Protein AF-A0A7C7GP01-F1 (afdb_monomer)

Sequence (188 aa):
MANTIKLKQSSVSSKVPIAGDLVQGELAINTADEKLYTKNSSGVVVEVGGGGAGFTSSTTAPTLPTPSDGDHWFDPDSAILYMRVASTWLDIATAGGAPTNVFSNSSTEPTSPTIGDTWYDPDTFGFSTRVNDSSGTPFWYGHTDQAVSSVGSQLNSNGSESYSYDASEIFDSGDAASTPTSSINGGT

Radius of gyration: 31.87 Å; Cα contacts (8 Å, |Δi|>4): 267; chains: 1; bounding box: 51×49×105 Å

pLDDT: mean 76.01, std 20.89, range [32.12, 97.19]

Mean predicted aligned error: 18.6 Å

Solvent-accessible surface area (backbone atoms only — not comparable to full-atom values): 12044 Å² total; per-residue (Å²): 137,87,83,88,85,88,65,51,72,40,75,51,68,90,57,74,76,54,52,90,78,47,54,70,81,40,57,34,35,21,70,58,68,75,41,37,32,32,24,44,97,86,58,46,62,42,68,58,85,72,86,62,65,50,78,48,79,41,85,58,85,80,70,71,74,74,69,50,67,59,18,36,40,33,26,75,85,79,70,40,37,25,32,30,50,83,93,44,77,42,60,61,70,51,70,53,84,66,91,33,50,52,77,43,81,40,80,60,84,75,93,80,76,52,74,51,19,32,39,34,24,77,83,75,72,38,43,28,33,28,38,61,51,100,84,66,52,76,46,76,47,68,54,66,82,55,74,56,50,63,51,47,55,65,56,47,77,70,81,59,85,87,84,82,79,62,80,84,68,79,79,62,96,79,76,82,86,80,81,87,81,88,81,83,88,80,84,130

Secondary structure (DSSP, 8-state):
-PPPP--EEE-STT-PPPGGG--BT-EEEETTTTEEEEE-TTS-EEEES--S--EEE-SS---SS-PPTT-EEEETTTTEEEEEETTEEEESTTTTSSS---EEE-SS--SSPPTT-EEEETTTTEEEEEEE-TTS-EEEEEE-S-HHHHHHHHHGGG-----PPPGGGTT--S---PPPPP------

Foldseek 3Di:
DDDDDDAAEDQDPPDDDDLVRADAPGWYAYPNPRWIWGQHPVSDIDTDPPPAAAEEEDLDDDPPPNHDFQHWYARPVVRWIFTDDDRDTHTPSPPVPPPDAAEEEELDDDPDDDQQHWYAHPVVRWIWGWHADPVRHTDTHIDDVCVCVVVVVVVPVPPDDDDDDDPVPPPDPDDDDDDDDDDDPDDD

Structure (mmCIF, N/CA/C/O backbone):
data_AF-A0A7C7GP01-F1
#
_entry.id   AF-A0A7C7GP01-F1
#
loop_
_atom_site.group_PDB
_atom_site.id
_atom_site.type_symbol
_atom_site.label_atom_id
_atom_site.label_alt_id
_atom_site.label_comp_id
_atom_site.label_asym_id
_atom_site.label_entity_id
_atom_site.label_seq_id
_atom_site.pdbx_PDB_ins_code
_atom_site.Cartn_x
_atom_site.Cartn_y
_atom_site.Cartn_z
_atom_site.occupancy
_atom_site.B_iso_or_equiv
_atom_site.auth_seq_id
_atom_site.auth_comp_id
_atom_site.auth_asym_id
_atom_site.auth_atom_id
_atom_site.pdbx_PDB_model_num
ATOM 1 N N . MET A 1 1 ? -14.687 26.159 32.803 1.00 78.81 1 MET A N 1
ATOM 2 C CA . MET A 1 1 ? -14.896 24.838 33.437 1.00 78.81 1 MET A CA 1
ATOM 3 C C . MET A 1 1 ? -14.453 23.778 32.449 1.00 78.81 1 MET A C 1
ATOM 5 O O . MET A 1 1 ? -14.830 23.888 31.291 1.00 78.81 1 MET A O 1
ATOM 9 N N . ALA A 1 2 ? -13.628 22.823 32.875 1.00 85.56 2 ALA A N 1
ATOM 10 C CA . ALA A 1 2 ? -13.241 21.685 32.046 1.00 85.56 2 ALA A CA 1
ATOM 11 C C . ALA A 1 2 ? -14.154 20.502 32.376 1.00 85.56 2 ALA A C 1
ATOM 13 O O . ALA A 1 2 ? -14.346 20.187 33.549 1.00 85.56 2 ALA A O 1
ATOM 14 N N . ASN A 1 3 ? -14.709 19.868 31.348 1.00 93.06 3 ASN A N 1
ATOM 15 C CA . ASN A 1 3 ? -15.490 18.649 31.504 1.00 93.06 3 ASN A CA 1
ATOM 16 C C . ASN A 1 3 ? -14.589 17.450 31.212 1.00 93.06 3 ASN A C 1
ATOM 18 O O . ASN A 1 3 ? -13.900 17.424 30.194 1.00 93.06 3 ASN A O 1
ATOM 22 N N . THR A 1 4 ? -14.616 16.451 32.090 1.00 93.88 4 THR A N 1
ATOM 23 C CA . THR A 1 4 ? -13.876 15.201 31.899 1.00 93.88 4 THR A CA 1
ATOM 24 C C . THR A 1 4 ? -14.782 14.168 31.240 1.00 93.88 4 THR A C 1
ATOM 26 O O . THR A 1 4 ? -15.791 13.776 31.825 1.00 93.88 4 THR A O 1
ATOM 29 N N . ILE A 1 5 ? -14.406 13.692 30.052 1.00 91.62 5 ILE A N 1
ATOM 30 C CA . ILE A 1 5 ? -15.068 12.571 29.368 1.00 91.62 5 ILE A CA 1
ATOM 31 C C . ILE A 1 5 ? -14.238 11.307 29.611 1.00 91.62 5 ILE A C 1
ATOM 33 O O . ILE A 1 5 ? -13.035 11.298 29.362 1.00 91.62 5 ILE A O 1
ATOM 37 N N . LYS A 1 6 ? -14.871 10.238 30.107 1.00 92.12 6 LYS A N 1
ATOM 38 C CA . LYS A 1 6 ? -14.235 8.923 30.286 1.00 92.12 6 LYS A CA 1
ATOM 39 C C . LYS A 1 6 ? -14.738 7.964 29.214 1.00 92.12 6 LYS A C 1
ATOM 41 O O . LYS A 1 6 ? -15.941 7.746 29.112 1.00 92.12 6 LYS A O 1
ATOM 46 N N . LEU A 1 7 ? -13.815 7.390 28.448 1.00 94.69 7 LEU A N 1
ATOM 47 C CA . LEU A 1 7 ? -14.110 6.389 27.425 1.00 94.69 7 LEU A CA 1
ATOM 48 C C . LEU A 1 7 ? -13.846 4.981 27.957 1.00 94.69 7 LEU A C 1
ATOM 50 O O . LEU A 1 7 ? -13.036 4.789 28.870 1.00 94.69 7 LEU A O 1
ATOM 54 N N . LYS A 1 8 ? -14.497 3.985 27.351 1.00 96.00 8 LYS A N 1
ATOM 55 C CA . LYS A 1 8 ? -14.059 2.591 27.487 1.00 96.00 8 LYS A CA 1
ATOM 56 C C . LYS A 1 8 ? -12.651 2.495 26.904 1.00 96.00 8 LYS A C 1
ATOM 58 O O . LYS A 1 8 ? -12.403 3.051 25.838 1.00 96.00 8 LYS A O 1
ATOM 63 N N . GLN A 1 9 ? -11.727 1.844 27.602 1.00 96.75 9 GLN A N 1
ATOM 64 C CA . GLN A 1 9 ? -10.344 1.766 27.143 1.00 96.75 9 GLN A CA 1
ATOM 65 C C . GLN A 1 9 ? -9.738 0.378 27.303 1.00 96.75 9 GLN A C 1
ATOM 67 O O . GLN A 1 9 ? -10.112 -0.373 28.205 1.00 96.75 9 GLN A O 1
ATOM 72 N N . SER A 1 10 ? -8.769 0.073 26.448 1.00 96.69 10 SER A N 1
ATOM 73 C CA . SER A 1 10 ? -7.885 -1.079 26.581 1.00 96.69 10 SER A CA 1
ATOM 74 C C . SER A 1 10 ? -6.442 -0.653 26.349 1.00 96.69 10 SER A C 1
ATOM 76 O O . SER A 1 10 ? -6.178 0.148 25.461 1.00 96.69 10 SER A O 1
ATOM 78 N N . SER A 1 11 ? -5.521 -1.217 27.127 1.00 96.62 11 SER A N 1
ATOM 79 C CA . SER A 1 11 ? -4.072 -1.089 26.933 1.00 96.62 11 SER A CA 1
ATOM 80 C C . SER A 1 11 ? -3.452 -2.366 26.350 1.00 96.62 11 SER A C 1
ATOM 82 O O . SER A 1 11 ? -2.245 -2.573 26.447 1.00 96.62 11 SER A O 1
ATOM 84 N N . VAL A 1 12 ? -4.278 -3.279 25.829 1.00 95.75 12 VAL A N 1
ATOM 85 C CA . VAL A 1 12 ? -3.828 -4.527 25.202 1.00 95.75 12 VAL A CA 1
ATOM 86 C C . VAL A 1 12 ? -3.664 -4.269 23.709 1.00 95.75 12 VAL A C 1
ATOM 88 O O . VAL A 1 12 ? -4.637 -3.908 23.050 1.00 95.75 12 VAL A O 1
ATOM 91 N N . SER A 1 13 ? -2.460 -4.463 23.169 1.00 89.75 13 SER A N 1
ATOM 92 C CA . SER A 1 13 ? -2.223 -4.262 21.734 1.00 89.75 13 SER A CA 1
ATOM 93 C C . SER A 1 13 ? -3.087 -5.193 20.882 1.00 89.75 13 SER A C 1
ATOM 95 O O . SER A 1 13 ? -3.384 -6.328 21.269 1.00 89.75 13 SER A O 1
ATOM 97 N N . SER A 1 14 ? -3.509 -4.691 19.726 1.00 86.19 14 SER A N 1
ATOM 98 C CA . SER A 1 14 ? -4.392 -5.345 18.757 1.00 86.19 14 SER A CA 1
ATOM 99 C C . SER A 1 14 ? -5.781 -5.710 19.300 1.00 86.19 14 SER A C 1
ATOM 101 O O . SER A 1 14 ? -6.517 -6.487 18.686 1.00 86.19 14 SER A O 1
ATOM 103 N N . LYS A 1 15 ? -6.182 -5.167 20.458 1.00 92.56 15 LYS A N 1
ATOM 104 C CA . LYS A 1 15 ? -7.509 -5.411 21.031 1.00 92.56 15 LYS A CA 1
ATOM 105 C C . LYS A 1 15 ? -8.545 -4.497 20.385 1.00 92.56 15 LYS A C 1
ATOM 107 O O . LYS A 1 15 ? -8.598 -3.301 20.668 1.00 92.56 15 LYS A O 1
ATOM 112 N N . VAL A 1 16 ? -9.428 -5.099 19.598 1.00 92.88 16 VAL A N 1
ATOM 113 C CA . VAL A 1 16 ? -10.648 -4.457 19.094 1.00 92.88 16 VAL A CA 1
ATOM 114 C C . VAL A 1 16 ? -11.822 -4.790 20.034 1.00 92.88 16 VAL A C 1
ATOM 116 O O . VAL A 1 16 ? -11.957 -5.955 20.432 1.00 92.88 16 VAL A O 1
ATOM 119 N N . PRO A 1 17 ? -12.663 -3.812 20.430 1.00 96.25 17 PRO A N 1
ATOM 120 C CA . PRO A 1 17 ? -13.890 -4.076 21.182 1.00 96.25 17 PRO A CA 1
ATOM 121 C C . PRO A 1 17 ? -14.829 -5.007 20.412 1.00 96.25 17 PRO A C 1
ATOM 123 O O . PRO A 1 17 ? -14.997 -4.868 19.200 1.00 96.25 17 PRO A O 1
ATOM 126 N N . ILE A 1 18 ? -15.489 -5.930 21.107 1.00 94.94 18 ILE A N 1
ATOM 127 C CA . ILE A 1 18 ? -16.550 -6.732 20.491 1.00 94.94 18 ILE A CA 1
ATOM 128 C C . ILE A 1 18 ? -17.868 -5.957 20.488 1.00 94.94 18 ILE A C 1
ATOM 130 O O . ILE A 1 18 ? -18.060 -5.012 21.250 1.00 94.94 18 ILE A O 1
ATOM 134 N N . ALA A 1 19 ? -18.834 -6.389 19.672 1.00 94.31 19 ALA A N 1
ATOM 135 C CA . ALA A 1 19 ? -20.148 -5.749 19.639 1.00 94.31 19 ALA A CA 1
ATOM 136 C C . ALA A 1 19 ? -20.805 -5.698 21.034 1.00 94.31 19 ALA A C 1
ATOM 138 O O . ALA A 1 19 ? -21.450 -4.711 21.355 1.00 94.31 19 ALA A O 1
ATOM 139 N N . GLY A 1 20 ? -20.624 -6.699 21.898 1.00 95.25 20 GLY A N 1
ATOM 140 C CA . GLY A 1 20 ? -21.153 -6.660 23.269 1.00 95.25 20 GLY A CA 1
ATOM 141 C C . GLY A 1 20 ? -20.569 -5.542 24.144 1.00 95.25 20 GLY A C 1
ATOM 142 O O . GLY A 1 20 ? -21.232 -5.095 25.076 1.00 95.25 20 GLY A O 1
ATOM 143 N N . ASP A 1 21 ? -19.371 -5.051 23.818 1.00 95.94 21 ASP A N 1
ATOM 144 C CA . ASP A 1 21 ? -18.659 -4.054 24.620 1.00 95.94 21 ASP A CA 1
ATOM 145 C C . ASP A 1 21 ? -19.202 -2.638 24.419 1.00 95.94 21 ASP A C 1
ATOM 147 O O . ASP A 1 21 ? -18.919 -1.773 25.246 1.00 95.94 21 ASP A O 1
ATOM 151 N N . LEU A 1 22 ? -19.955 -2.372 23.345 1.00 97.19 22 LEU A N 1
ATOM 152 C CA . LEU A 1 22 ? -20.389 -1.027 22.952 1.00 97.19 22 LEU A CA 1
ATOM 153 C C . LEU A 1 22 ? -21.887 -0.953 22.655 1.00 97.19 22 LEU A C 1
ATOM 155 O O . LEU A 1 22 ? -22.446 -1.801 21.961 1.00 97.19 22 LEU A O 1
ATOM 159 N N . VAL A 1 23 ? -22.537 0.115 23.102 1.00 96.31 23 VAL A N 1
ATOM 160 C CA . VAL A 1 23 ? -23.838 0.559 22.577 1.00 96.31 23 VAL A CA 1
ATOM 161 C C . VAL A 1 23 ? -23.596 1.480 21.375 1.00 96.31 23 VAL A C 1
ATOM 163 O O . VAL A 1 23 ? -22.529 2.079 21.242 1.00 96.31 23 VAL A O 1
ATOM 166 N N . GLN A 1 24 ? -24.558 1.567 20.452 1.00 95.69 24 GLN A N 1
ATOM 167 C CA . GLN A 1 24 ? -24.460 2.487 19.316 1.00 95.69 24 GLN A CA 1
ATOM 168 C C . GLN A 1 24 ? -24.216 3.923 19.807 1.00 95.69 24 GLN A C 1
ATOM 170 O O . GLN A 1 24 ? -24.913 4.400 20.701 1.00 95.69 24 GLN A O 1
ATOM 175 N N . GLY A 1 25 ? -23.234 4.604 19.209 1.00 90.06 25 GLY A N 1
ATOM 176 C CA . GLY A 1 25 ? -22.841 5.965 19.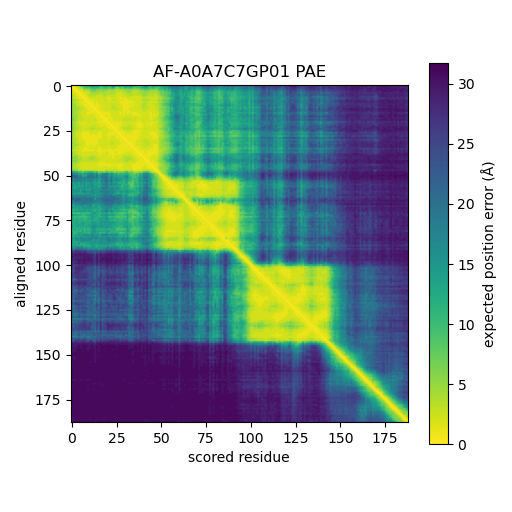590 1.00 90.06 25 GLY A CA 1
ATOM 177 C C . GLY A 1 25 ? -21.870 6.053 20.773 1.00 90.06 25 GLY A C 1
ATOM 178 O O . GLY A 1 25 ? -21.385 7.143 21.069 1.00 90.06 25 GLY A O 1
ATOM 179 N N . GLU A 1 26 ? -21.533 4.938 21.428 1.00 96.19 26 GLU A N 1
ATOM 180 C CA . GLU A 1 26 ? -20.425 4.914 22.385 1.00 96.19 26 GLU A CA 1
ATOM 181 C C . GLU A 1 26 ? -19.068 4.909 21.671 1.00 96.19 26 GLU A C 1
ATOM 183 O O . GLU A 1 26 ? -18.933 4.449 20.532 1.00 96.19 26 GLU A O 1
ATOM 188 N N . LEU A 1 27 ? -18.053 5.400 22.384 1.00 95.94 27 LEU A N 1
ATOM 189 C CA . LEU A 1 27 ? -16.664 5.411 21.947 1.00 95.94 27 LEU A CA 1
ATOM 190 C C . LEU A 1 27 ? -15.793 4.562 22.880 1.00 95.94 27 LEU A C 1
ATOM 192 O O . LEU A 1 27 ? -15.926 4.626 24.108 1.00 95.94 27 LEU A O 1
ATOM 196 N N . ALA A 1 28 ? -14.869 3.808 22.287 1.00 97.00 28 ALA A N 1
ATOM 197 C CA . ALA A 1 28 ? -13.795 3.113 22.991 1.00 97.00 28 ALA A CA 1
ATOM 198 C C . ALA A 1 28 ? -12.434 3.430 22.379 1.00 97.00 28 ALA A C 1
ATOM 200 O O . ALA A 1 28 ? -12.328 3.568 21.168 1.00 97.00 28 ALA A O 1
ATOM 201 N N . ILE A 1 29 ? -11.393 3.494 23.205 1.00 95.81 29 ILE A N 1
ATOM 202 C CA . ILE A 1 29 ? -10.014 3.726 22.771 1.00 95.81 29 ILE A CA 1
ATOM 203 C C . ILE A 1 29 ? -9.130 2.515 23.081 1.00 95.81 29 ILE A C 1
ATOM 205 O O . ILE A 1 29 ? -9.170 1.965 24.182 1.00 95.81 29 ILE A O 1
ATOM 209 N N . ASN A 1 30 ? -8.309 2.100 22.124 1.00 95.56 30 ASN A N 1
ATOM 210 C CA . ASN A 1 30 ? -7.151 1.268 22.406 1.00 95.56 30 ASN A CA 1
ATOM 211 C C . ASN A 1 30 ? -5.939 2.189 22.552 1.00 95.56 30 ASN A C 1
ATOM 213 O O . ASN A 1 30 ? -5.527 2.815 21.582 1.00 95.56 30 ASN A O 1
ATOM 217 N N . THR A 1 31 ? -5.398 2.302 23.763 1.00 95.12 31 THR A N 1
ATOM 218 C CA . THR A 1 31 ? -4.262 3.188 24.052 1.00 95.12 31 THR A CA 1
ATOM 219 C C . THR A 1 31 ? -2.917 2.582 23.670 1.00 95.12 31 THR A C 1
ATOM 221 O O . THR A 1 31 ? -1.949 3.324 23.575 1.00 95.12 31 THR A O 1
ATOM 224 N N . ALA A 1 32 ? -2.845 1.268 23.440 1.00 91.75 32 ALA A N 1
ATOM 225 C CA . ALA A 1 32 ? -1.644 0.622 22.914 1.00 91.75 32 ALA A CA 1
ATOM 226 C C . ALA A 1 32 ? -1.523 0.802 21.394 1.00 91.75 32 ALA A C 1
ATOM 228 O O . ALA A 1 32 ? -0.420 0.982 20.894 1.00 91.75 32 ALA A O 1
ATOM 229 N N . ASP A 1 33 ? -2.652 0.776 20.680 1.00 85.62 33 ASP A N 1
ATOM 230 C CA . ASP A 1 33 ? -2.686 0.932 19.219 1.00 85.62 33 ASP A CA 1
ATOM 231 C C . ASP A 1 33 ? -3.039 2.365 18.773 1.00 85.62 33 ASP A C 1
ATOM 233 O O . ASP A 1 33 ? -3.081 2.637 17.581 1.00 85.62 33 ASP A O 1
ATOM 237 N N . GLU A 1 34 ? -3.354 3.258 19.717 1.00 91.94 34 GLU A N 1
ATOM 238 C CA . GLU A 1 34 ? -3.795 4.645 19.482 1.00 91.94 34 GLU A CA 1
ATOM 239 C C . GLU A 1 34 ? -5.055 4.774 18.599 1.00 91.94 34 GLU A C 1
ATOM 241 O O . GLU A 1 34 ? -5.263 5.766 17.901 1.00 91.94 34 GLU A O 1
ATOM 246 N N . LYS A 1 35 ? -5.949 3.778 18.668 1.00 89.81 35 LYS A N 1
ATOM 247 C CA . LYS A 1 35 ? -7.160 3.685 17.833 1.00 89.81 35 LYS A CA 1
ATOM 248 C C . LYS A 1 35 ? -8.441 3.988 18.597 1.00 89.81 35 LYS A C 1
ATOM 250 O O . LYS A 1 35 ? -8.632 3.517 19.719 1.00 89.81 35 LYS A O 1
ATOM 255 N N . LEU A 1 36 ? -9.361 4.712 17.960 1.00 94.38 36 LEU A N 1
ATOM 256 C CA . LEU A 1 36 ? -10.712 4.982 18.460 1.00 94.38 36 LEU A CA 1
ATOM 257 C C 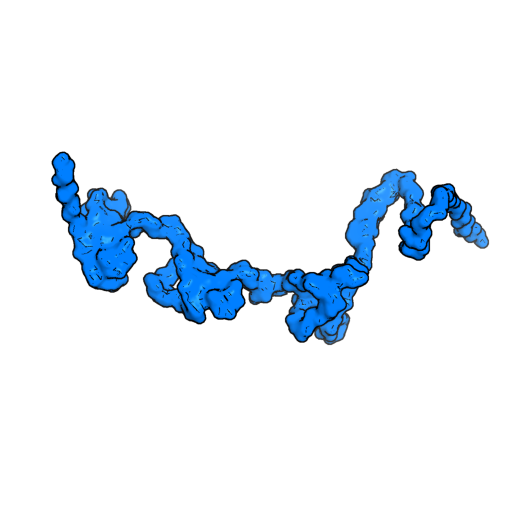. LEU A 1 36 ? -11.721 4.077 17.744 1.00 94.38 36 LEU A C 1
ATOM 259 O O . LEU A 1 36 ? -11.609 3.852 16.547 1.00 94.38 36 LEU A O 1
ATOM 263 N N . TYR A 1 37 ? -12.732 3.587 18.451 1.00 95.75 37 TYR A N 1
ATOM 264 C CA . TYR A 1 37 ? -13.750 2.682 17.924 1.00 95.75 37 TYR A CA 1
ATOM 265 C C . TYR A 1 37 ? -15.152 3.148 18.308 1.00 95.75 37 TYR A C 1
ATOM 267 O O . TYR A 1 37 ? -15.357 3.689 19.396 1.00 95.75 37 TYR A O 1
ATOM 275 N N . THR A 1 38 ? -16.132 2.878 17.447 1.00 95.75 38 THR A N 1
ATOM 276 C CA . THR A 1 38 ? -17.561 3.055 17.735 1.00 95.75 38 THR A CA 1
ATOM 277 C C . THR A 1 38 ? -18.379 1.898 17.180 1.00 95.75 38 THR A C 1
ATOM 279 O O . THR A 1 38 ? -17.921 1.178 16.298 1.00 95.75 38 THR A O 1
ATOM 282 N N . LYS A 1 39 ? -19.608 1.716 17.665 1.00 95.50 39 LYS A N 1
ATOM 283 C CA . LYS A 1 39 ? -20.577 0.807 17.048 1.00 95.50 39 LYS A CA 1
ATOM 284 C C . LYS A 1 39 ? -21.529 1.595 16.147 1.00 95.50 39 LYS A C 1
ATOM 286 O O . LYS A 1 39 ? -22.174 2.541 16.604 1.00 95.50 39 LYS A O 1
ATOM 291 N N . ASN A 1 40 ? -21.650 1.175 14.890 1.00 92.69 40 ASN A N 1
ATOM 292 C CA . ASN A 1 40 ? -22.580 1.769 13.929 1.00 92.69 40 ASN A CA 1
ATOM 293 C C . ASN A 1 40 ? -24.029 1.262 14.110 1.00 92.69 40 ASN A C 1
ATOM 295 O O . ASN A 1 40 ? -24.309 0.382 14.926 1.00 92.69 40 ASN A O 1
ATOM 299 N N . SER A 1 41 ? -24.971 1.813 13.338 1.00 93.69 41 SER A N 1
ATOM 300 C CA . SER A 1 41 ? -26.394 1.427 13.374 1.00 93.69 41 SER A CA 1
ATOM 301 C C . SER A 1 41 ? -26.662 -0.024 12.975 1.00 93.69 41 SER A C 1
ATOM 303 O O . SER A 1 41 ? -27.684 -0.582 13.363 1.00 93.69 41 SER A O 1
ATOM 305 N N . SER A 1 42 ? -25.741 -0.652 12.244 1.00 93.31 42 SER A N 1
ATOM 306 C CA . SER A 1 42 ? -25.813 -2.064 11.858 1.00 93.31 42 SER A CA 1
ATOM 307 C C . SER A 1 42 ? -25.283 -3.007 12.944 1.00 93.31 42 SER A C 1
ATOM 309 O O . SER A 1 42 ? -25.206 -4.213 12.727 1.00 93.31 42 SER A O 1
ATOM 311 N N . GLY A 1 43 ? -24.893 -2.483 14.111 1.00 91.44 43 GLY A N 1
ATOM 312 C CA . GLY A 1 43 ? -24.379 -3.276 15.227 1.00 91.44 43 GLY A CA 1
ATOM 313 C C . GLY A 1 43 ? -22.903 -3.671 15.109 1.00 91.44 43 GLY A C 1
ATOM 314 O O . GLY A 1 43 ? -22.410 -4.408 15.965 1.00 91.44 43 GLY A O 1
ATOM 315 N N . VAL A 1 44 ? -22.193 -3.168 14.097 1.00 92.38 44 VAL A N 1
ATOM 316 C CA . VAL A 1 44 ? -20.785 -3.485 13.818 1.00 92.38 44 VAL A CA 1
ATOM 317 C C . VAL A 1 44 ? -19.875 -2.466 14.500 1.00 92.38 44 VAL A C 1
ATOM 319 O O . VAL A 1 44 ? -20.140 -1.263 14.448 1.00 92.38 44 VAL A O 1
ATOM 322 N N . VAL A 1 45 ? -18.803 -2.944 15.137 1.00 93.94 45 VAL A N 1
ATOM 323 C CA . VAL A 1 45 ? -17.740 -2.083 15.672 1.00 93.94 45 VAL A CA 1
ATOM 324 C C . VAL A 1 45 ? -16.821 -1.668 14.528 1.00 93.94 45 VAL A C 1
ATOM 326 O O . VAL A 1 45 ? -16.326 -2.518 13.794 1.00 93.94 45 VAL A O 1
ATOM 329 N N . VAL A 1 46 ? -16.611 -0.366 14.382 1.00 91.19 46 VAL A N 1
ATOM 330 C CA . VAL A 1 46 ? -15.766 0.249 13.358 1.00 91.19 46 VAL A CA 1
ATOM 331 C C . VAL A 1 46 ? -14.733 1.152 14.016 1.00 91.19 46 VAL A C 1
ATOM 333 O O . VAL A 1 46 ? -14.994 1.750 15.062 1.00 91.19 46 VAL A O 1
ATOM 336 N N . GLU A 1 47 ? -13.561 1.254 13.401 1.00 91.62 47 GLU A N 1
ATOM 337 C CA . GLU A 1 47 ? -12.552 2.237 13.779 1.00 91.62 47 GLU A CA 1
ATOM 338 C C . GLU A 1 47 ? -12.994 3.637 13.327 1.00 91.62 47 GLU A C 1
ATOM 340 O O . GLU A 1 47 ? -13.489 3.832 12.216 1.00 91.62 47 GLU A O 1
ATOM 345 N N . VAL A 1 48 ? -12.829 4.623 14.200 1.00 89.88 48 VAL A N 1
ATOM 346 C CA . VAL A 1 48 ? -13.092 6.034 13.926 1.00 89.88 48 VAL A CA 1
ATOM 347 C C . VAL A 1 48 ? -11.757 6.686 13.587 1.00 89.88 48 VAL A C 1
ATOM 349 O O . VAL A 1 48 ? -10.899 6.817 14.454 1.00 89.88 48 VAL A O 1
ATOM 352 N N . GLY A 1 49 ? -11.589 7.097 12.330 1.00 79.69 49 GLY A N 1
ATOM 353 C CA . GLY A 1 49 ? -10.365 7.742 11.836 1.00 79.69 49 GLY A CA 1
ATOM 354 C C . GLY A 1 49 ? -9.494 6.866 10.928 1.00 79.69 49 GLY A C 1
ATOM 355 O O . GLY A 1 49 ? -8.706 7.414 10.168 1.00 79.69 49 GLY A O 1
ATOM 356 N N . GLY A 1 50 ? -9.697 5.544 10.905 1.00 65.75 50 GLY A N 1
ATOM 357 C CA . GLY A 1 50 ? -8.979 4.595 10.034 1.00 65.75 50 GLY A CA 1
ATOM 358 C C . GLY A 1 50 ? -9.541 4.466 8.610 1.00 65.75 50 GLY A C 1
ATOM 359 O O . GLY A 1 50 ? -9.561 3.377 8.053 1.00 65.75 50 GLY A O 1
ATOM 360 N N . GLY A 1 51 ? -10.087 5.542 8.036 1.00 61.38 51 GLY A N 1
ATOM 361 C CA . GLY A 1 51 ? -10.842 5.490 6.772 1.00 61.38 51 GLY A CA 1
ATOM 362 C C . GLY A 1 51 ? -10.012 5.542 5.483 1.00 61.38 51 GLY A C 1
ATOM 363 O O . GLY A 1 51 ? -10.596 5.688 4.412 1.00 61.38 51 GLY A O 1
ATOM 364 N N . GLY A 1 52 ? -8.683 5.485 5.564 1.00 70.25 52 GLY A N 1
ATOM 365 C CA . GLY A 1 52 ? -7.790 5.555 4.407 1.00 70.25 52 GLY A CA 1
ATOM 366 C C . GLY A 1 52 ? -6.849 4.359 4.344 1.00 70.25 52 GLY A C 1
ATOM 367 O O . GLY A 1 52 ? -6.633 3.697 5.355 1.00 70.25 52 GLY A O 1
ATOM 368 N N . ALA A 1 53 ? -6.279 4.120 3.161 1.00 77.56 53 ALA A N 1
ATOM 369 C CA . ALA A 1 53 ? -5.149 3.212 2.996 1.00 77.56 53 ALA A CA 1
ATOM 370 C C . ALA A 1 53 ? -4.057 3.568 4.013 1.00 77.56 53 ALA A C 1
ATOM 372 O O . ALA A 1 53 ? -3.577 4.709 4.036 1.00 77.56 53 ALA A O 1
ATOM 373 N N . GLY A 1 54 ? -3.687 2.617 4.869 1.00 82.31 54 GLY A N 1
ATOM 374 C CA . GLY A 1 54 ? -2.591 2.798 5.808 1.00 82.31 54 GLY A CA 1
ATOM 375 C C . GLY A 1 54 ? -1.297 3.028 5.037 1.00 82.31 54 GLY A C 1
ATOM 376 O O . GLY A 1 54 ? -1.040 2.340 4.059 1.00 82.31 54 GLY A O 1
ATOM 377 N N . PHE A 1 55 ? -0.477 3.990 5.454 1.00 87.56 55 PHE A N 1
ATOM 378 C CA . PHE A 1 55 ? 0.849 4.200 4.876 1.00 87.56 55 PHE A CA 1
ATOM 379 C C . PHE A 1 55 ? 1.908 3.831 5.909 1.00 87.56 55 PHE A C 1
ATOM 381 O O . PHE A 1 55 ? 1.942 4.410 6.995 1.00 87.56 55 PHE A O 1
ATOM 388 N N . THR A 1 56 ? 2.775 2.880 5.570 1.00 90.81 56 THR A N 1
ATOM 389 C CA . THR A 1 56 ? 3.857 2.420 6.451 1.00 90.81 56 THR A CA 1
ATOM 390 C C . THR A 1 56 ? 5.201 2.546 5.742 1.00 90.81 56 THR A C 1
ATOM 392 O O . THR A 1 56 ? 5.290 2.305 4.543 1.00 90.81 56 THR A O 1
ATOM 395 N N . SER A 1 57 ? 6.259 2.898 6.472 1.00 92.81 57 SER A N 1
ATOM 396 C CA . SER A 1 57 ? 7.637 2.904 5.968 1.00 92.81 57 SER A CA 1
ATOM 397 C C . SER A 1 57 ? 8.486 1.967 6.823 1.00 92.81 57 SER A C 1
ATOM 399 O O . SER A 1 57 ? 8.580 2.160 8.037 1.00 92.81 57 SER A O 1
ATOM 401 N N . SER A 1 58 ? 9.054 0.929 6.213 1.00 92.75 58 SER A N 1
ATOM 402 C CA . SER A 1 58 ? 9.879 -0.075 6.901 1.00 92.75 58 SER A CA 1
ATOM 403 C C . SER A 1 58 ? 10.708 -0.875 5.903 1.00 92.75 58 SER A C 1
ATOM 405 O O . SER A 1 58 ? 10.277 -1.084 4.782 1.00 92.75 58 SER A O 1
ATOM 407 N N . THR A 1 59 ? 11.864 -1.395 6.313 1.00 92.69 59 THR A N 1
ATOM 408 C CA . THR A 1 59 ? 12.734 -2.229 5.451 1.00 92.69 59 THR A CA 1
ATOM 409 C C . THR A 1 59 ? 12.222 -3.662 5.259 1.00 92.69 59 THR A C 1
ATOM 411 O O . THR A 1 59 ? 12.810 -4.469 4.549 1.00 92.69 59 THR A O 1
ATOM 414 N N . THR A 1 60 ? 11.119 -4.022 5.921 1.00 91.69 60 THR A N 1
ATOM 415 C CA . THR A 1 60 ? 10.436 -5.311 5.764 1.00 91.69 60 THR A CA 1
ATOM 416 C C . THR A 1 60 ? 8.936 -5.092 5.653 1.00 91.69 60 THR A C 1
ATOM 418 O O . THR A 1 60 ? 8.400 -4.134 6.216 1.00 91.69 60 THR A O 1
ATOM 421 N N . ALA A 1 61 ? 8.268 -5.987 4.925 1.00 90.38 61 ALA A N 1
ATOM 422 C CA . ALA A 1 61 ? 6.834 -5.920 4.694 1.00 90.38 61 ALA A CA 1
ATOM 423 C C . ALA A 1 61 ? 6.052 -5.908 6.026 1.00 90.38 61 ALA A C 1
ATOM 425 O O . ALA A 1 61 ? 6.260 -6.801 6.855 1.00 90.38 61 ALA A O 1
ATOM 426 N N . PRO A 1 62 ? 5.122 -4.955 6.237 1.00 87.81 62 PRO A N 1
ATOM 427 C CA . PRO A 1 62 ? 4.336 -4.884 7.459 1.00 87.81 62 PRO A CA 1
ATOM 428 C C . PRO A 1 62 ? 3.493 -6.144 7.660 1.00 87.81 62 PRO A C 1
ATOM 430 O O . PRO A 1 62 ? 2.812 -6.617 6.744 1.00 87.81 62 PRO A O 1
ATOM 433 N N . THR A 1 63 ? 3.508 -6.671 8.884 1.00 82.94 63 THR A N 1
ATOM 434 C CA . THR A 1 63 ? 2.656 -7.792 9.311 1.00 82.94 63 THR A CA 1
ATOM 435 C C . THR A 1 63 ? 1.631 -7.387 10.370 1.00 82.94 63 THR A C 1
ATOM 437 O O . THR A 1 63 ? 0.694 -8.148 10.616 1.00 82.94 63 THR A O 1
ATOM 440 N N . LEU A 1 64 ? 1.798 -6.218 11.006 1.00 60.44 64 LEU A N 1
ATOM 441 C CA . LEU A 1 64 ? 0.933 -5.736 12.081 1.00 60.44 64 LEU A CA 1
ATOM 442 C C . LEU A 1 64 ? 0.743 -4.202 12.033 1.00 60.44 64 LEU A C 1
ATOM 444 O O . LEU A 1 64 ? 1.734 -3.500 11.836 1.00 60.44 64 LEU A O 1
ATOM 448 N N . PRO A 1 65 ? -0.480 -3.685 12.281 1.00 67.88 65 PRO A N 1
ATOM 449 C CA . PRO A 1 65 ? -1.754 -4.419 12.231 1.00 67.88 65 PRO A CA 1
ATOM 450 C C . PRO A 1 65 ? -1.902 -5.147 10.887 1.00 67.88 65 PRO A C 1
ATOM 452 O O . PRO A 1 65 ? -1.239 -4.772 9.925 1.00 67.88 65 PRO A O 1
ATOM 455 N N . THR A 1 66 ? -2.673 -6.243 10.840 1.00 72.06 66 THR A N 1
ATOM 456 C CA . THR A 1 66 ? -2.820 -7.043 9.611 1.00 72.06 66 THR A CA 1
ATOM 457 C C . THR A 1 66 ? -3.174 -6.107 8.453 1.00 72.06 66 THR A C 1
ATOM 459 O O . THR A 1 66 ? -4.246 -5.501 8.515 1.00 72.06 66 THR A O 1
ATOM 462 N N . PRO A 1 67 ? -2.295 -5.949 7.444 1.00 82.81 67 PRO A N 1
ATOM 463 C CA . PRO A 1 67 ? -2.523 -4.961 6.402 1.00 82.81 67 PRO A CA 1
ATOM 464 C C . PRO A 1 67 ? -3.798 -5.295 5.642 1.00 82.81 67 PRO A C 1
ATOM 466 O O . PRO A 1 67 ? -4.034 -6.464 5.309 1.00 82.81 67 PRO A O 1
ATOM 469 N N . SER A 1 68 ? -4.610 -4.277 5.397 1.00 86.94 68 SER A N 1
ATOM 470 C CA . SER A 1 68 ? -5.823 -4.378 4.594 1.00 86.94 68 SER A CA 1
ATOM 471 C C . SER A 1 68 ? -5.495 -4.150 3.126 1.00 86.94 68 SER A C 1
ATOM 473 O O . SER A 1 68 ? -4.521 -3.479 2.790 1.00 86.94 68 SER A O 1
ATOM 475 N N . ASP A 1 69 ? -6.317 -4.700 2.238 1.00 88.75 69 ASP A N 1
ATOM 476 C CA . ASP A 1 69 ? -6.214 -4.402 0.812 1.00 88.75 69 ASP A CA 1
ATOM 477 C C . ASP A 1 69 ? -6.299 -2.892 0.573 1.00 88.75 69 ASP A C 1
ATOM 479 O O . ASP A 1 69 ? -7.168 -2.209 1.116 1.00 88.75 69 ASP A O 1
ATOM 483 N N . GLY A 1 70 ? -5.381 -2.382 -0.244 1.00 88.19 70 GLY A N 1
ATOM 484 C CA . GLY A 1 70 ? -5.205 -0.961 -0.5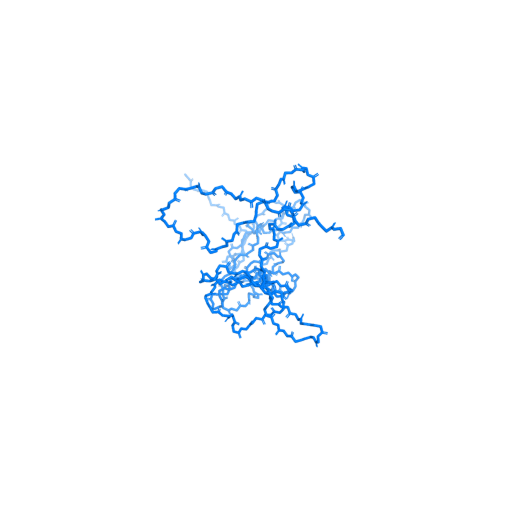11 1.00 88.19 70 GLY A CA 1
ATOM 485 C C . GLY A 1 70 ? -4.173 -0.267 0.376 1.00 88.19 70 GLY A C 1
ATOM 486 O O . GLY A 1 70 ? -3.769 0.834 0.017 1.00 88.19 70 GLY A O 1
ATOM 487 N N . ASP A 1 71 ? -3.698 -0.875 1.471 1.00 90.44 71 ASP A N 1
ATOM 488 C CA . ASP A 1 71 ? -2.617 -0.291 2.279 1.00 90.44 71 ASP A CA 1
ATOM 489 C C . ASP A 1 71 ? -1.341 -0.109 1.448 1.00 90.44 71 ASP A C 1
ATOM 491 O O . ASP A 1 71 ? -1.053 -0.883 0.537 1.00 90.44 71 ASP A O 1
ATOM 495 N N . HIS A 1 72 ? -0.563 0.917 1.770 1.00 91.56 72 HIS A N 1
ATOM 496 C CA . HIS A 1 72 ? 0.689 1.272 1.123 1.00 91.56 72 HIS A CA 1
ATOM 497 C C . HIS A 1 72 ? 1.882 1.014 2.052 1.00 91.56 72 HIS A C 1
ATOM 499 O O . HIS A 1 72 ? 1.862 1.355 3.239 1.00 91.56 72 HIS A O 1
ATOM 505 N N . TRP A 1 73 ? 2.955 0.461 1.494 1.00 92.94 73 TRP A N 1
ATOM 506 C CA . TRP A 1 73 ? 4.210 0.228 2.200 1.00 92.94 73 TRP A CA 1
ATOM 507 C C . TRP A 1 73 ? 5.397 0.720 1.374 1.00 92.94 73 TRP A C 1
ATOM 509 O O . TRP A 1 73 ? 5.574 0.295 0.239 1.00 92.94 73 TRP A O 1
ATOM 519 N N . PHE A 1 74 ? 6.207 1.612 1.939 1.00 92.44 74 PHE A N 1
ATOM 520 C CA . PHE A 1 74 ? 7.466 2.059 1.352 1.00 92.44 74 PHE A CA 1
ATOM 521 C C . PHE A 1 74 ? 8.643 1.309 1.986 1.00 92.44 74 PHE A C 1
ATOM 523 O O . PHE A 1 74 ? 8.818 1.358 3.209 1.00 92.44 74 PHE A O 1
ATOM 530 N N . ASP A 1 75 ? 9.453 0.653 1.157 1.00 93.25 75 ASP A N 1
ATOM 531 C CA . ASP A 1 75 ? 10.744 0.094 1.551 1.00 93.25 75 ASP A CA 1
ATOM 532 C C . ASP A 1 75 ? 11.858 1.120 1.273 1.00 93.25 75 ASP A C 1
ATOM 534 O O . ASP A 1 75 ? 12.181 1.367 0.108 1.00 93.25 75 ASP A O 1
ATOM 538 N N . PRO A 1 76 ? 12.457 1.739 2.309 1.00 88.81 76 PRO A N 1
ATOM 539 C CA . PRO A 1 76 ? 13.479 2.761 2.125 1.00 88.81 76 PRO A CA 1
ATOM 540 C C . PRO A 1 76 ? 14.832 2.213 1.648 1.00 88.81 76 PRO A C 1
ATOM 542 O O . PRO A 1 76 ? 15.620 3.004 1.133 1.00 88.81 76 PRO A O 1
ATOM 545 N N . ASP A 1 77 ? 15.110 0.910 1.792 1.00 90.44 77 ASP A N 1
ATOM 546 C CA . ASP A 1 77 ? 16.379 0.319 1.338 1.00 90.44 77 ASP A CA 1
ATOM 547 C C . ASP A 1 77 ? 16.378 0.125 -0.184 1.00 90.44 77 ASP A C 1
ATOM 549 O O . ASP A 1 77 ? 17.383 0.376 -0.853 1.00 90.44 77 ASP A O 1
ATOM 553 N N . SER A 1 78 ? 15.237 -0.294 -0.738 1.00 84.75 78 SER A N 1
ATOM 554 C CA . SER A 1 78 ? 15.043 -0.482 -2.182 1.00 84.75 78 SER A CA 1
ATOM 555 C C . SER A 1 78 ? 14.406 0.723 -2.887 1.00 84.75 78 SER A C 1
ATOM 557 O O . SER A 1 78 ? 14.423 0.785 -4.114 1.00 84.75 78 SER A O 1
ATOM 559 N N . ALA A 1 79 ? 13.885 1.695 -2.130 1.00 86.56 79 ALA A N 1
ATOM 560 C CA . ALA A 1 79 ? 13.114 2.844 -2.612 1.00 86.56 79 ALA A CA 1
ATOM 561 C C . ALA A 1 79 ? 11.843 2.465 -3.403 1.00 86.56 79 ALA A C 1
ATOM 563 O O . ALA A 1 79 ? 11.428 3.187 -4.313 1.00 86.56 79 ALA A O 1
ATOM 564 N N . ILE A 1 80 ? 11.201 1.354 -3.031 1.00 85.94 80 ILE A N 1
ATOM 565 C CA . ILE A 1 80 ? 10.014 0.814 -3.705 1.00 85.94 80 ILE A CA 1
ATOM 566 C C . ILE A 1 80 ? 8.750 1.060 -2.866 1.00 85.94 80 ILE A C 1
ATOM 568 O O . ILE A 1 80 ? 8.740 0.857 -1.652 1.00 85.94 80 ILE A O 1
ATOM 572 N N . LEU A 1 81 ? 7.661 1.476 -3.524 1.00 90.44 81 LEU A N 1
ATOM 573 C CA . LEU A 1 81 ? 6.322 1.585 -2.936 1.00 90.44 81 LEU A CA 1
ATOM 574 C C . LEU A 1 81 ? 5.457 0.392 -3.357 1.00 90.44 81 LEU A C 1
ATOM 576 O O . LEU A 1 81 ? 5.245 0.172 -4.546 1.00 90.44 81 LEU A O 1
ATOM 580 N N . TYR A 1 82 ? 4.884 -0.306 -2.383 1.00 91.50 82 TYR A N 1
ATOM 581 C CA . TYR A 1 82 ? 3.997 -1.450 -2.567 1.00 91.50 82 TYR A CA 1
ATOM 582 C C . TYR A 1 82 ? 2.550 -1.128 -2.152 1.00 91.50 82 TYR A C 1
ATOM 584 O O . TYR A 1 82 ? 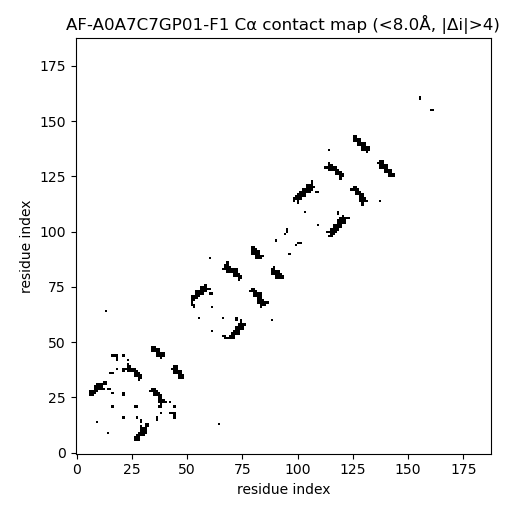2.334 -0.382 -1.198 1.00 91.50 82 TYR A O 1
ATOM 592 N N . MET A 1 83 ? 1.563 -1.746 -2.814 1.00 92.06 83 MET A N 1
ATOM 593 C CA . MET A 1 83 ? 0.160 -1.836 -2.388 1.00 92.06 83 MET A CA 1
ATOM 594 C C . MET A 1 83 ? -0.113 -3.224 -1.833 1.00 92.06 83 MET A C 1
ATOM 596 O O . MET A 1 83 ? 0.281 -4.230 -2.427 1.00 92.06 83 MET A O 1
ATOM 600 N N . ARG A 1 84 ? -0.881 -3.316 -0.758 1.00 92.19 84 ARG A N 1
ATOM 601 C CA . ARG A 1 84 ? -1.455 -4.580 -0.325 1.00 92.19 84 ARG A CA 1
ATOM 602 C C . ARG A 1 84 ? -2.611 -4.962 -1.251 1.00 92.19 84 ARG A C 1
ATOM 604 O O . ARG A 1 84 ? -3.583 -4.224 -1.363 1.00 92.19 84 ARG A O 1
ATOM 611 N N . VAL A 1 85 ? -2.525 -6.128 -1.887 1.00 90.06 85 VAL A N 1
ATOM 612 C CA . VAL A 1 85 ? -3.612 -6.713 -2.686 1.00 90.06 85 VAL A CA 1
ATOM 613 C C . VAL A 1 85 ? -3.804 -8.165 -2.253 1.00 90.06 85 VAL A C 1
ATOM 615 O O . VAL A 1 85 ? -2.866 -8.968 -2.304 1.00 90.06 85 VAL A O 1
ATOM 618 N N . ALA A 1 86 ? -5.010 -8.505 -1.799 1.00 88.38 86 ALA A N 1
ATOM 619 C CA . ALA A 1 86 ? -5.346 -9.743 -1.110 1.00 88.38 86 ALA A CA 1
ATOM 620 C C . ALA A 1 86 ? -4.379 -10.079 0.052 1.00 88.38 86 ALA A C 1
ATOM 622 O O . ALA A 1 86 ? -4.467 -9.587 1.177 1.00 88.38 86 ALA A O 1
ATOM 623 N N . SER A 1 87 ? -3.428 -10.980 -0.184 1.00 86.00 87 SER A N 1
ATOM 624 C CA . SER A 1 87 ? -2.471 -11.448 0.833 1.00 86.00 87 SER A CA 1
ATOM 625 C C . SER A 1 87 ? -1.018 -11.171 0.461 1.00 86.00 87 SER A C 1
ATOM 627 O O . SER A 1 87 ? -0.111 -11.732 1.070 1.00 86.00 87 SER A O 1
ATOM 629 N N . THR A 1 88 ? -0.791 -10.306 -0.526 1.00 90.06 88 THR A N 1
ATOM 630 C CA . THR A 1 88 ? 0.538 -10.015 -1.071 1.00 90.06 88 THR A CA 1
ATOM 631 C C . THR A 1 88 ? 0.770 -8.517 -1.192 1.00 90.06 88 THR A C 1
ATOM 633 O O . THR A 1 88 ? -0.159 -7.758 -1.460 1.00 90.06 88 THR A O 1
ATOM 636 N N . TRP A 1 89 ? 2.018 -8.096 -1.014 1.00 90.94 89 TRP A N 1
ATOM 637 C CA . TRP A 1 89 ? 2.464 -6.748 -1.348 1.00 90.94 89 TRP A CA 1
ATOM 638 C C . TRP A 1 89 ? 2.866 -6.727 -2.822 1.00 90.94 89 TRP A C 1
ATOM 640 O O . TRP A 1 89 ? 3.785 -7.439 -3.221 1.00 90.94 89 TRP A O 1
ATOM 650 N N . LEU A 1 90 ? 2.126 -5.969 -3.625 1.00 90.31 90 LEU A N 1
ATOM 651 C CA . LEU A 1 90 ? 2.393 -5.753 -5.040 1.00 90.31 90 LEU A CA 1
ATOM 652 C C . LEU A 1 90 ? 3.138 -4.435 -5.206 1.00 90.31 90 LEU A C 1
ATOM 654 O O . LEU A 1 90 ? 2.715 -3.422 -4.664 1.00 90.31 90 LEU A O 1
ATOM 658 N N . ASP A 1 91 ? 4.221 -4.441 -5.964 1.00 90.56 91 ASP A N 1
ATOM 659 C CA . ASP A 1 91 ? 4.960 -3.229 -6.290 1.00 90.56 91 ASP A CA 1
ATOM 660 C C . ASP A 1 91 ? 4.124 -2.287 -7.185 1.00 90.56 91 ASP A C 1
ATOM 662 O O . ASP A 1 91 ? 3.557 -2.718 -8.191 1.00 90.56 91 ASP A O 1
ATOM 666 N N . ILE A 1 92 ? 4.023 -1.011 -6.804 1.00 79.44 92 ILE A N 1
ATOM 667 C CA . ILE A 1 92 ? 3.361 0.060 -7.571 1.00 79.44 92 ILE A CA 1
ATOM 668 C C . ILE A 1 92 ? 4.384 1.063 -8.123 1.00 79.44 92 ILE A C 1
ATOM 670 O O . ILE A 1 92 ? 4.118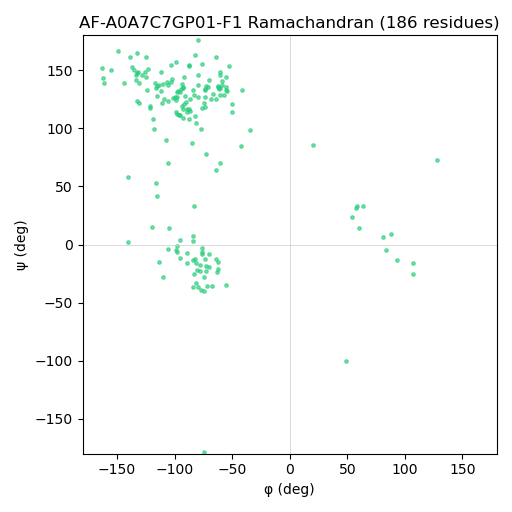 1.708 -9.137 1.00 79.44 92 ILE A O 1
ATOM 674 N N . ALA A 1 93 ? 5.534 1.237 -7.459 1.00 66.50 93 ALA A N 1
ATOM 675 C CA . ALA A 1 93 ? 6.605 2.115 -7.942 1.00 66.50 93 ALA A CA 1
ATOM 676 C C . ALA A 1 93 ? 7.308 1.498 -9.157 1.00 66.50 93 ALA A C 1
ATOM 678 O O . ALA A 1 93 ? 7.632 2.195 -10.118 1.00 66.50 93 ALA A O 1
ATOM 679 N N . THR A 1 94 ? 7.435 0.176 -9.140 1.00 58.38 94 THR A N 1
ATOM 680 C CA . THR A 1 94 ? 7.799 -0.686 -10.253 1.00 58.38 94 THR A CA 1
ATOM 681 C C . THR A 1 94 ? 6.536 -1.415 -10.698 1.00 58.38 94 THR A C 1
ATOM 683 O O . THR A 1 94 ? 6.407 -2.638 -10.611 1.00 58.38 94 THR A O 1
ATOM 686 N N . ALA A 1 95 ? 5.602 -0.679 -11.301 1.00 48.09 95 ALA A N 1
ATOM 687 C CA . ALA A 1 95 ? 4.875 -1.232 -12.440 1.00 48.09 95 ALA A CA 1
ATOM 688 C C . ALA A 1 95 ? 5.910 -1.554 -13.545 1.00 48.09 95 ALA A C 1
ATOM 690 O O . ALA A 1 95 ? 6.016 -0.828 -14.522 1.00 48.09 95 ALA A O 1
ATOM 691 N N . GLY A 1 96 ? 6.730 -2.578 -13.284 1.00 46.31 96 GLY A N 1
ATOM 692 C CA . GLY A 1 96 ? 7.808 -3.203 -14.060 1.00 46.31 96 GLY A CA 1
ATOM 693 C C . GLY A 1 96 ? 7.781 -4.737 -13.888 1.00 46.31 96 GLY A C 1
ATOM 694 O O . GLY A 1 96 ? 8.639 -5.442 -14.406 1.00 46.31 96 GLY A O 1
ATOM 695 N N . GLY A 1 97 ? 6.811 -5.274 -13.129 1.00 53.91 97 GLY A N 1
ATOM 696 C CA . GLY A 1 97 ? 6.714 -6.690 -12.745 1.00 53.91 97 GLY A CA 1
ATOM 697 C C . GLY A 1 97 ? 5.816 -7.575 -13.625 1.00 53.91 97 GLY A C 1
ATOM 698 O O . GLY A 1 97 ? 5.636 -8.748 -13.309 1.00 53.91 97 GLY A O 1
ATOM 699 N N . ALA A 1 98 ? 5.248 -7.037 -14.711 1.00 49.69 98 ALA A N 1
ATOM 700 C CA . ALA A 1 98 ? 4.668 -7.776 -15.845 1.00 49.69 98 ALA A CA 1
ATOM 701 C C . ALA A 1 98 ? 4.564 -6.828 -17.059 1.00 49.69 98 ALA A C 1
ATOM 703 O O . ALA A 1 98 ? 4.149 -5.682 -16.879 1.00 49.69 98 ALA A O 1
ATOM 704 N N . PRO A 1 99 ? 4.888 -7.299 -18.280 1.00 50.69 99 PRO A N 1
ATOM 705 C CA . PRO A 1 99 ? 5.824 -6.660 -19.226 1.00 50.69 99 PRO A CA 1
ATOM 706 C C . PRO A 1 99 ? 5.639 -5.146 -19.305 1.00 50.69 99 PRO A C 1
ATOM 708 O O . PRO A 1 99 ? 4.898 -4.613 -20.129 1.00 50.69 99 PRO A O 1
ATOM 711 N N . THR A 1 100 ? 6.273 -4.443 -18.388 1.00 56.62 100 THR A N 1
ATOM 712 C CA . THR A 1 100 ? 6.138 -3.002 -18.291 1.00 56.62 100 THR A CA 1
ATOM 713 C C . THR A 1 100 ? 7.451 -2.463 -18.784 1.00 56.62 100 THR A C 1
ATOM 715 O O . THR A 1 100 ? 8.417 -2.372 -18.042 1.00 56.62 100 THR A O 1
ATOM 718 N N . ASN A 1 101 ?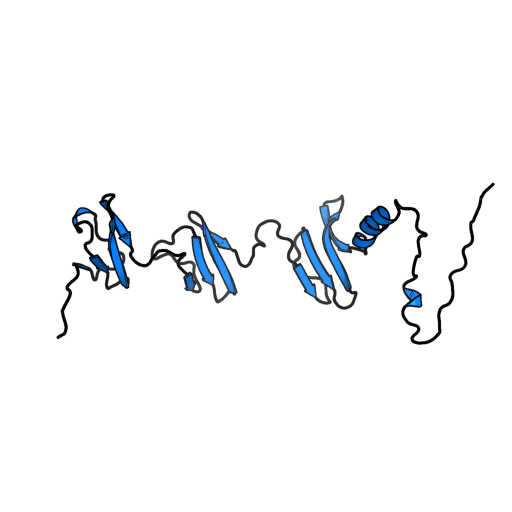 7.459 -2.238 -20.095 1.00 68.69 101 ASN A N 1
ATOM 719 C CA . ASN A 1 101 ? 8.510 -1.609 -20.870 1.00 68.69 101 ASN A CA 1
ATOM 720 C C . ASN A 1 101 ? 9.197 -0.518 -20.038 1.00 68.69 101 ASN A C 1
ATOM 722 O O . ASN A 1 101 ? 8.674 0.594 -19.920 1.00 68.69 101 ASN A O 1
ATOM 726 N N . VAL A 1 102 ? 10.343 -0.836 -19.439 1.00 74.75 102 VAL A N 1
ATOM 727 C CA . VAL A 1 102 ? 11.107 0.127 -18.650 1.00 74.75 102 VAL A CA 1
ATOM 728 C C . VAL A 1 102 ? 11.557 1.219 -19.605 1.00 74.75 102 VAL A C 1
ATOM 730 O O . VAL A 1 102 ? 12.169 0.917 -20.626 1.00 74.75 102 VAL A O 1
ATOM 733 N N . PHE A 1 103 ? 11.251 2.480 -19.297 1.00 84.19 103 PHE A N 1
ATOM 734 C CA . PHE A 1 103 ? 11.779 3.613 -20.049 1.00 84.19 103 PHE A CA 1
ATOM 735 C C . PHE A 1 103 ? 13.115 4.058 -19.446 1.00 84.19 103 PHE A C 1
ATOM 737 O O . PHE A 1 103 ? 13.161 4.507 -18.302 1.00 84.19 103 PHE A O 1
ATOM 744 N N . SER A 1 104 ? 14.197 3.949 -20.214 1.00 88.25 104 SER A N 1
ATOM 745 C CA . SER A 1 104 ? 15.548 4.361 -19.812 1.00 88.25 104 SER A CA 1
ATOM 746 C C . SER A 1 104 ? 16.027 5.546 -20.652 1.00 88.25 104 SER A C 1
ATOM 748 O O . SER A 1 104 ? 15.873 5.522 -21.866 1.00 88.25 104 SER A O 1
ATOM 750 N N . ASN A 1 105 ? 16.655 6.552 -20.039 1.00 89.31 105 ASN A N 1
ATOM 751 C CA . ASN A 1 105 ? 17.303 7.676 -20.731 1.00 89.31 105 ASN A CA 1
ATOM 752 C C . ASN A 1 105 ? 18.802 7.669 -20.401 1.00 89.31 105 ASN A C 1
ATOM 754 O O . ASN A 1 105 ? 19.175 7.923 -19.255 1.00 89.31 105 ASN A O 1
ATOM 758 N N . SER A 1 106 ? 19.642 7.303 -21.369 1.00 90.75 106 SER A N 1
ATOM 759 C CA . SER A 1 106 ? 21.083 7.084 -21.167 1.00 90.75 106 SER A CA 1
ATOM 760 C C . SER A 1 106 ? 21.822 7.120 -22.500 1.00 90.75 106 SER A C 1
ATOM 762 O O . SER A 1 106 ? 21.308 6.578 -23.468 1.00 90.75 106 SER A O 1
ATOM 764 N N . SER A 1 107 ? 23.037 7.668 -22.557 1.00 91.50 107 SER A N 1
ATOM 765 C CA . SER A 1 107 ? 23.869 7.645 -23.776 1.00 91.50 107 SER A CA 1
ATOM 766 C C . SER A 1 107 ? 24.536 6.298 -24.066 1.00 91.50 107 SER A C 1
ATOM 768 O O . SER A 1 107 ? 25.159 6.105 -25.106 1.00 91.50 107 SER A O 1
ATOM 770 N N . THR A 1 108 ? 24.414 5.331 -23.156 1.00 91.19 108 THR A N 1
ATOM 771 C CA . THR A 1 108 ? 24.870 3.953 -23.373 1.00 91.19 108 THR A CA 1
ATOM 772 C C . THR A 1 108 ? 23.735 2.961 -23.184 1.00 91.19 108 THR A C 1
ATOM 774 O O . THR A 1 108 ? 22.841 3.184 -22.362 1.00 91.19 108 THR A O 1
ATOM 777 N N . GLU A 1 109 ? 23.825 1.834 -23.893 1.00 89.81 109 GLU A N 1
ATOM 778 C CA . GLU A 1 109 ? 22.842 0.751 -23.841 1.00 89.81 109 GLU A CA 1
ATOM 779 C C . GLU A 1 109 ? 22.615 0.247 -22.396 1.00 89.81 109 GLU A C 1
ATOM 781 O O . GLU A 1 109 ? 23.588 0.015 -21.667 1.00 89.81 109 GLU A O 1
ATOM 786 N N . PRO A 1 110 ? 21.354 0.032 -21.967 1.00 89.38 110 PRO A N 1
ATOM 787 C CA . PRO A 1 110 ? 21.049 -0.594 -20.682 1.00 89.38 110 PRO A CA 1
ATOM 788 C C . PRO A 1 110 ? 21.659 -2.002 -20.554 1.00 89.38 110 PRO A C 1
ATOM 790 O O . PRO A 1 110 ? 21.568 -2.816 -21.469 1.00 89.38 110 PRO A O 1
ATOM 793 N N . THR A 1 111 ? 22.239 -2.326 -19.394 1.00 85.69 111 THR A N 1
ATOM 794 C CA . THR A 1 111 ? 23.000 -3.576 -19.166 1.00 85.69 111 THR A CA 1
ATOM 795 C C . THR A 1 111 ? 22.162 -4.764 -18.683 1.00 85.69 111 THR A C 1
ATOM 797 O O . THR A 1 111 ? 22.668 -5.882 -18.590 1.00 85.69 111 THR A O 1
ATOM 800 N N . SER A 1 112 ? 20.885 -4.565 -18.358 1.00 82.69 112 SER A N 1
ATOM 801 C CA . SER A 1 112 ? 19.956 -5.643 -17.975 1.00 82.69 112 SER A CA 1
ATOM 802 C C . SER A 1 112 ? 18.551 -5.427 -18.557 1.00 82.69 112 SER A C 1
ATOM 804 O O . SER A 1 112 ? 17.593 -5.324 -17.796 1.00 82.69 112 SER A O 1
ATOM 806 N N . PRO A 1 113 ? 18.409 -5.317 -19.893 1.00 85.94 113 PRO A N 1
ATOM 807 C CA . PRO A 1 113 ? 17.122 -5.042 -20.514 1.00 85.94 113 PRO A CA 1
ATOM 808 C C . PRO A 1 113 ? 16.258 -6.299 -20.621 1.00 85.94 113 PRO A C 1
ATOM 810 O O . PRO A 1 113 ? 16.744 -7.401 -20.896 1.00 85.94 113 PRO A O 1
ATOM 813 N N . THR A 1 114 ? 14.955 -6.110 -20.481 1.00 87.62 114 THR A N 1
ATOM 814 C CA . THR A 1 114 ? 13.916 -7.103 -20.742 1.00 87.62 114 THR A CA 1
ATOM 815 C C . THR A 1 114 ? 13.228 -6.820 -22.076 1.00 87.62 114 THR A C 1
ATOM 817 O O . THR A 1 114 ? 13.244 -5.699 -22.581 1.00 87.62 114 THR A O 1
ATOM 820 N N . ILE A 1 115 ? 12.655 -7.851 -22.704 1.00 87.56 115 ILE A N 1
ATOM 821 C CA . ILE A 1 115 ? 11.873 -7.660 -23.932 1.00 87.56 115 ILE A CA 1
ATOM 822 C C . ILE A 1 115 ? 10.689 -6.734 -23.642 1.00 87.56 115 ILE A C 1
ATOM 824 O O . ILE A 1 115 ? 9.914 -6.994 -22.727 1.00 87.56 115 ILE A O 1
ATOM 828 N N . GLY A 1 116 ? 10.542 -5.695 -24.462 1.00 82.06 116 GLY A N 1
ATOM 829 C CA . GLY A 1 116 ? 9.558 -4.629 -24.318 1.00 82.06 116 GLY A CA 1
ATOM 830 C C . GLY A 1 116 ? 10.162 -3.302 -23.854 1.00 82.06 116 GLY A C 1
ATOM 831 O O . GLY A 1 116 ? 9.627 -2.250 -24.200 1.00 82.06 116 GLY A O 1
ATOM 832 N N . ASP A 1 117 ? 11.300 -3.311 -23.155 1.00 85.75 117 ASP A N 1
ATOM 833 C CA . ASP A 1 117 ? 11.911 -2.088 -22.619 1.00 85.75 117 ASP A CA 1
ATOM 834 C C . ASP A 1 117 ? 12.163 -1.040 -23.696 1.00 85.75 117 ASP A C 1
ATOM 836 O O . ASP A 1 117 ? 12.502 -1.370 -24.830 1.00 85.75 117 ASP A O 1
ATOM 840 N N . THR A 1 118 ? 11.989 0.232 -23.344 1.00 88.62 118 THR A N 1
ATOM 841 C CA . THR A 1 118 ? 12.241 1.368 -24.229 1.00 88.62 118 THR A CA 1
ATOM 842 C C . THR A 1 118 ? 13.445 2.153 -23.730 1.00 88.62 118 THR A C 1
ATOM 844 O O . THR A 1 118 ? 13.547 2.497 -22.558 1.00 88.62 118 THR A O 1
ATOM 847 N N . TRP A 1 119 ? 14.369 2.468 -24.620 1.00 90.88 119 TRP A N 1
ATOM 848 C CA . TRP A 1 119 ? 15.571 3.227 -24.316 1.00 90.88 119 TRP A CA 1
ATOM 849 C C . TRP A 1 119 ? 15.646 4.454 -25.220 1.00 90.88 119 TRP A C 1
ATOM 851 O O . TRP A 1 119 ? 15.408 4.353 -26.421 1.00 90.88 119 TRP A O 1
ATOM 861 N N . TYR A 1 120 ? 15.937 5.609 -24.634 1.00 88.75 120 TYR A N 1
ATOM 862 C CA . TYR A 1 120 ? 16.251 6.850 -25.322 1.00 88.75 120 TYR A CA 1
ATOM 863 C C . TYR A 1 120 ? 17.734 7.172 -25.132 1.00 88.75 120 TYR A C 1
ATOM 865 O O . TYR A 1 120 ? 18.212 7.263 -23.995 1.00 88.75 120 TYR A O 1
ATOM 873 N N . ASP A 1 121 ? 18.432 7.358 -26.247 1.00 89.69 121 ASP A N 1
ATOM 874 C CA . ASP A 1 121 ? 19.813 7.823 -26.287 1.00 89.69 121 ASP A CA 1
ATOM 875 C C . ASP A 1 121 ? 19.843 9.345 -26.528 1.00 89.69 121 ASP A C 1
ATOM 877 O O . ASP A 1 121 ? 19.482 9.792 -27.619 1.00 89.69 121 ASP A O 1
ATOM 881 N N . PRO A 1 122 ? 20.257 10.163 -25.541 1.00 81.62 122 PRO A N 1
ATOM 882 C CA . PRO A 1 122 ? 20.321 11.611 -25.685 1.00 81.62 122 PRO A CA 1
ATOM 883 C C . PRO A 1 122 ? 21.420 12.096 -26.639 1.00 81.62 122 PRO A C 1
ATOM 885 O O . PRO A 1 122 ? 21.314 13.231 -27.101 1.00 81.62 122 PRO A O 1
ATOM 888 N N . ASP A 1 123 ? 22.440 11.286 -26.944 1.00 87.25 123 ASP A N 1
ATOM 889 C CA . ASP A 1 123 ? 23.526 11.680 -27.853 1.00 87.25 123 ASP A CA 1
ATOM 890 C C . ASP A 1 123 ? 23.107 11.504 -29.321 1.00 87.25 123 ASP A C 1
ATOM 892 O O . ASP A 1 123 ? 23.504 12.288 -30.186 1.00 87.25 123 ASP A O 1
ATOM 896 N N . THR A 1 124 ? 22.272 10.497 -29.606 1.00 82.50 124 THR A N 1
ATOM 897 C CA . THR A 1 124 ? 21.766 10.201 -30.960 1.00 82.50 124 THR A CA 1
ATOM 898 C C . THR A 1 124 ? 20.303 10.596 -31.180 1.00 82.50 124 THR A C 1
ATOM 900 O O . THR A 1 124 ? 19.802 10.476 -32.297 1.00 82.50 124 THR A O 1
ATOM 903 N N . PHE A 1 125 ? 19.618 11.081 -30.138 1.00 81.81 125 PHE A N 1
ATOM 904 C CA . PHE A 1 125 ? 18.179 11.387 -30.119 1.00 81.81 125 PHE A CA 1
ATOM 905 C C . PHE A 1 125 ? 17.289 10.204 -30.548 1.00 81.81 125 PHE A C 1
ATOM 907 O O . PHE A 1 125 ? 16.162 10.392 -31.011 1.00 81.81 125 PHE A O 1
ATOM 914 N N . GLY A 1 126 ? 17.788 8.974 -30.407 1.00 83.50 126 GLY A N 1
ATOM 915 C CA . GLY A 1 126 ? 17.120 7.761 -30.863 1.00 83.50 126 GLY A CA 1
ATOM 916 C C . GLY A 1 126 ? 16.270 7.116 -29.774 1.00 83.50 126 GLY A C 1
ATOM 917 O O . GLY A 1 126 ? 16.733 6.921 -28.652 1.00 83.50 126 GLY A O 1
ATOM 918 N N . PHE A 1 127 ? 15.046 6.713 -30.120 1.00 85.94 127 PHE A N 1
ATOM 919 C CA . PHE A 1 127 ? 14.261 5.780 -29.307 1.00 85.94 127 PHE A CA 1
ATOM 920 C C . PHE A 1 127 ? 14.480 4.356 -29.809 1.00 85.94 127 PHE A C 1
ATOM 922 O O . PHE A 1 127 ? 14.450 4.110 -31.009 1.00 85.94 127 PHE A O 1
ATOM 929 N N . SER A 1 128 ? 14.630 3.395 -28.905 1.00 87.06 128 SER A N 1
ATOM 930 C CA . SER A 1 128 ? 14.746 1.971 -29.226 1.00 87.06 128 SER A CA 1
ATOM 931 C C . SER A 1 128 ? 13.849 1.138 -28.321 1.00 87.06 128 SER A C 1
ATOM 933 O O . SER A 1 128 ? 13.702 1.463 -27.147 1.00 87.06 128 SER A O 1
ATOM 935 N N . THR A 1 129 ? 13.289 0.040 -28.827 1.00 90.94 129 THR A N 1
ATOM 936 C CA . THR A 1 129 ? 12.596 -0.965 -28.003 1.00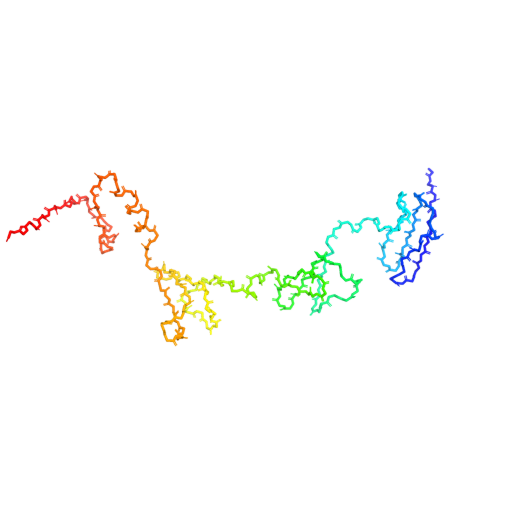 90.94 129 THR A CA 1
ATOM 937 C C . THR A 1 129 ? 13.328 -2.297 -28.054 1.00 90.94 129 THR A C 1
ATOM 939 O O . THR A 1 129 ? 13.743 -2.747 -29.122 1.00 90.94 129 THR A O 1
ATOM 942 N N . ARG A 1 130 ? 13.487 -2.955 -26.906 1.00 90.94 130 ARG A N 1
ATOM 943 C CA . ARG A 1 130 ? 14.085 -4.284 -26.818 1.00 90.94 130 ARG A CA 1
ATOM 944 C C . ARG A 1 130 ? 13.094 -5.319 -27.346 1.00 90.94 130 ARG A C 1
ATOM 946 O O . ARG A 1 130 ? 12.016 -5.487 -26.788 1.00 90.94 130 ARG A O 1
ATOM 953 N N . VAL A 1 131 ? 13.441 -6.034 -28.407 1.00 86.88 131 VAL A N 1
ATOM 954 C CA . VAL A 1 131 ? 12.562 -7.023 -29.056 1.00 86.88 131 VAL A CA 1
ATOM 955 C C . VAL A 1 131 ? 13.308 -8.330 -29.313 1.00 86.88 131 VAL A C 1
ATOM 957 O O . VAL A 1 131 ? 14.533 -8.369 -29.241 1.00 86.88 131 VAL A O 1
ATOM 960 N N . ASN A 1 132 ? 12.576 -9.404 -29.610 1.00 87.62 132 ASN A N 1
ATOM 961 C CA . ASN A 1 132 ? 13.155 -10.637 -30.142 1.00 87.62 132 ASN A CA 1
ATOM 962 C C . ASN A 1 132 ? 13.131 -10.609 -31.672 1.00 87.62 132 ASN A C 1
ATOM 964 O O . ASN A 1 132 ? 12.169 -10.126 -32.271 1.00 87.62 132 ASN A O 1
ATOM 968 N N . ASP A 1 133 ? 14.153 -11.173 -32.306 1.00 82.56 133 ASP A N 1
ATOM 969 C CA . ASP A 1 133 ? 14.108 -11.485 -33.732 1.00 82.56 133 ASP A CA 1
ATOM 970 C C . ASP A 1 133 ? 13.214 -12.712 -34.019 1.00 82.56 133 ASP A C 1
ATOM 972 O O . ASP A 1 133 ? 12.632 -13.324 -33.119 1.00 82.56 133 ASP A O 1
ATOM 976 N N . SER A 1 134 ? 13.123 -13.111 -35.293 1.00 84.50 134 SER A N 1
ATOM 977 C CA . SER A 1 134 ? 12.349 -14.296 -35.705 1.00 84.50 134 SER A CA 1
ATOM 978 C C . SER A 1 134 ? 12.853 -15.628 -35.123 1.00 84.50 134 SER A C 1
ATOM 980 O O . SER A 1 134 ? 12.135 -16.625 -35.173 1.00 84.50 134 SER A O 1
ATOM 982 N N . SER A 1 135 ? 14.071 -15.648 -34.576 1.00 85.31 135 SER A N 1
ATOM 983 C CA . SER A 1 135 ? 14.692 -16.803 -33.924 1.00 85.31 135 SER A CA 1
ATOM 984 C C . SER A 1 135 ? 14.560 -16.780 -32.394 1.00 85.31 135 SER A C 1
ATOM 986 O O . SER A 1 135 ? 14.910 -17.763 -31.744 1.00 85.31 135 SER A O 1
ATOM 988 N N . GLY A 1 136 ? 14.028 -15.695 -31.815 1.00 78.56 136 GLY A N 1
ATOM 989 C CA . GLY A 1 136 ? 13.929 -15.502 -30.367 1.00 78.56 136 GLY A CA 1
ATOM 990 C C . GLY A 1 136 ? 15.156 -14.844 -29.725 1.00 78.56 136 GLY A C 1
ATOM 991 O O . GLY A 1 136 ? 15.237 -14.797 -28.499 1.00 78.56 136 GLY A O 1
ATOM 992 N N . THR A 1 137 ? 16.109 -14.349 -30.519 1.00 86.75 137 THR A N 1
ATOM 993 C CA . THR A 1 137 ? 17.309 -13.663 -30.025 1.00 86.75 137 THR A CA 1
ATOM 994 C C . THR A 1 137 ? 16.990 -12.190 -29.735 1.00 86.75 137 THR A C 1
ATOM 996 O O . THR A 1 137 ? 16.451 -11.508 -30.611 1.00 86.75 137 THR A O 1
ATOM 999 N N . PRO A 1 138 ? 17.315 -11.664 -28.539 1.00 85.44 138 PRO A N 1
ATOM 1000 C CA . PRO A 1 138 ? 16.962 -10.302 -28.156 1.00 85.44 138 PRO A CA 1
ATOM 1001 C C . PRO A 1 138 ? 17.912 -9.255 -28.761 1.00 85.44 138 PRO A C 1
ATOM 1003 O O . PRO A 1 138 ? 19.131 -9.412 -28.693 1.00 85.44 138 PRO A O 1
ATOM 1006 N N . PHE A 1 139 ? 17.372 -8.145 -29.265 1.00 88.00 139 PHE A N 1
ATOM 1007 C CA . PHE A 1 139 ? 18.127 -6.995 -29.782 1.00 88.00 139 PHE A CA 1
ATOM 1008 C C . PHE A 1 139 ? 17.361 -5.674 -29.572 1.00 88.00 139 PHE A C 1
ATOM 1010 O O . PHE A 1 139 ? 16.171 -5.685 -29.252 1.00 88.00 139 PHE A O 1
ATOM 1017 N N . TRP A 1 140 ? 18.027 -4.526 -29.735 1.00 89.06 140 TRP A N 1
ATOM 1018 C CA . TRP A 1 140 ? 17.364 -3.215 -29.737 1.00 89.06 140 TRP A CA 1
ATOM 1019 C C . TRP A 1 140 ? 16.880 -2.856 -31.136 1.00 89.06 140 TRP A C 1
ATOM 1021 O O . TRP A 1 140 ? 17.675 -2.685 -32.058 1.00 89.06 140 TRP A O 1
ATOM 1031 N N . TYR A 1 141 ? 15.567 -2.728 -31.288 1.00 86.44 141 TYR A N 1
ATOM 1032 C CA . TYR A 1 141 ? 14.956 -2.194 -32.492 1.00 86.44 141 TYR A CA 1
ATOM 1033 C C . TYR A 1 141 ? 14.859 -0.676 -32.369 1.00 86.44 141 TYR A C 1
ATOM 1035 O O . TYR A 1 141 ? 14.062 -0.166 -31.581 1.00 86.44 141 TYR A O 1
ATOM 1043 N N . GLY A 1 142 ? 15.692 0.031 -33.131 1.00 88.25 142 GLY A N 1
ATOM 1044 C CA . GLY A 1 142 ? 15.641 1.484 -33.230 1.00 88.25 142 GLY A CA 1
ATOM 1045 C C . GLY A 1 142 ? 14.370 1.938 -33.941 1.00 88.25 142 GLY A C 1
ATOM 1046 O O . GLY A 1 142 ? 14.092 1.540 -35.075 1.00 88.25 142 GLY A O 1
ATOM 1047 N N . HIS A 1 143 ? 13.612 2.807 -33.288 1.00 76.44 143 HIS A N 1
ATOM 1048 C CA . HIS A 1 143 ? 12.550 3.568 -33.919 1.00 76.44 143 HIS A CA 1
ATOM 1049 C C . HIS A 1 143 ? 13.211 4.698 -34.694 1.00 76.44 143 HIS A C 1
ATOM 1051 O O . HIS A 1 143 ? 13.599 5.725 -34.144 1.00 76.44 143 HIS A O 1
ATOM 1057 N N . THR A 1 144 ? 13.357 4.493 -35.999 1.00 64.50 144 THR A N 1
ATOM 1058 C CA . THR A 1 144 ? 13.448 5.639 -36.906 1.00 64.50 144 THR A CA 1
ATOM 1059 C C . THR A 1 144 ? 12.121 6.386 -36.854 1.00 64.50 144 THR A C 1
ATOM 1061 O O . THR A 1 144 ? 11.122 5.829 -36.395 1.00 64.50 144 THR A O 1
ATOM 1064 N N . ASP A 1 145 ? 12.106 7.638 -37.294 1.00 56.09 145 ASP A N 1
ATOM 1065 C CA . ASP A 1 145 ? 10.969 8.558 -37.234 1.00 56.09 145 ASP A CA 1
ATOM 1066 C C . ASP A 1 145 ? 9.768 8.083 -38.099 1.00 56.09 145 ASP A C 1
ATOM 1068 O O . ASP A 1 145 ? 9.384 8.666 -39.108 1.00 56.09 145 ASP A O 1
ATOM 1072 N N . GLN A 1 146 ? 9.177 6.940 -37.751 1.00 47.84 146 GLN A N 1
ATOM 1073 C CA . GLN A 1 146 ? 8.037 6.317 -38.421 1.00 47.84 146 GLN A CA 1
ATOM 1074 C C . GLN A 1 146 ? 6.714 6.913 -37.914 1.00 47.84 146 GLN A C 1
ATOM 1076 O O . GLN A 1 146 ? 5.686 6.766 -38.574 1.00 47.84 146 GLN A O 1
ATOM 1081 N N . ALA A 1 147 ? 6.731 7.657 -36.800 1.00 43.59 147 ALA A N 1
ATOM 1082 C CA . ALA A 1 147 ? 5.561 8.376 -36.293 1.00 43.59 147 ALA A CA 1
ATOM 1083 C C . ALA A 1 147 ? 5.199 9.609 -37.145 1.00 43.59 147 ALA A C 1
ATOM 1085 O O . ALA A 1 147 ? 4.031 9.996 -37.191 1.00 43.59 147 ALA A O 1
ATOM 1086 N N . VAL A 1 148 ? 6.147 10.174 -37.902 1.00 46.28 148 VAL A N 1
ATOM 1087 C CA . VAL A 1 148 ? 5.852 11.218 -38.903 1.00 46.28 148 VAL A CA 1
ATOM 1088 C C . VAL A 1 148 ? 5.518 10.610 -40.274 1.00 46.28 148 VAL A C 1
ATOM 1090 O O . VAL A 1 148 ? 4.868 11.254 -41.091 1.00 46.28 148 VAL A O 1
ATOM 1093 N N . SER A 1 149 ? 5.835 9.335 -40.518 1.00 45.38 149 SER A N 1
ATOM 1094 C CA . SER A 1 149 ? 5.463 8.626 -41.755 1.00 45.38 149 SER A CA 1
A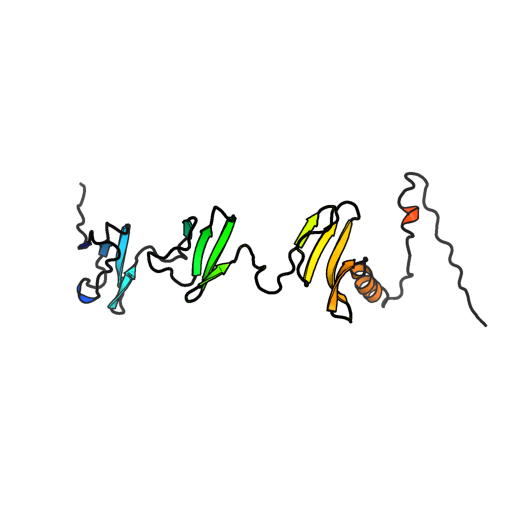TOM 1095 C C . SER A 1 149 ? 3.971 8.250 -41.804 1.00 45.38 149 SER A C 1
ATOM 1097 O O . SER A 1 149 ? 3.313 8.430 -42.834 1.00 45.38 149 SER A O 1
ATOM 1099 N N . SER A 1 150 ? 3.364 7.810 -40.691 1.00 42.75 150 SER A N 1
ATOM 1100 C CA . SER A 1 150 ? 1.918 7.503 -40.655 1.00 42.75 150 SER A CA 1
ATOM 1101 C C . SER A 1 150 ? 1.015 8.733 -40.491 1.00 42.75 150 SER A C 1
ATOM 1103 O O . SER A 1 150 ? -0.162 8.683 -40.848 1.00 42.75 150 SER A O 1
ATOM 1105 N N . VAL A 1 151 ? 1.544 9.842 -39.963 1.00 43.50 151 VAL A N 1
ATOM 1106 C CA . VAL A 1 151 ? 0.847 11.142 -39.942 1.00 43.50 151 VAL A CA 1
ATOM 1107 C C . VAL A 1 151 ? 1.059 11.881 -41.270 1.00 43.50 151 VAL A C 1
ATOM 1109 O O . VAL A 1 151 ? 0.113 12.451 -41.807 1.00 43.50 151 VAL A O 1
ATOM 1112 N N . GLY A 1 152 ? 2.245 11.780 -41.876 1.00 43.19 152 GLY A N 1
ATOM 1113 C CA . GLY A 1 152 ? 2.541 12.306 -43.211 1.00 43.19 152 GLY A CA 1
ATOM 1114 C C . GLY A 1 152 ? 1.792 11.581 -44.332 1.00 43.19 152 GLY A C 1
ATOM 1115 O O . GLY A 1 152 ? 1.325 12.222 -45.269 1.00 43.19 152 GLY A O 1
ATOM 1116 N N . SER A 1 153 ? 1.573 10.267 -44.221 1.00 45.50 153 SER A N 1
ATOM 1117 C CA . SER A 1 153 ? 0.735 9.523 -45.179 1.00 45.50 153 SER A CA 1
ATOM 1118 C C . SER A 1 153 ? -0.767 9.780 -45.011 1.00 45.50 153 SER A C 1
ATOM 1120 O O . SER A 1 153 ? -1.487 9.743 -46.006 1.00 45.50 153 SER A O 1
ATOM 1122 N N . GLN A 1 154 ? -1.246 10.115 -43.805 1.00 42.66 154 GLN A N 1
ATOM 1123 C CA . GLN A 1 154 ? -2.629 10.572 -43.596 1.00 42.66 154 GLN A CA 1
ATOM 1124 C C . GLN A 1 154 ? -2.850 12.038 -44.004 1.00 42.66 154 GLN A C 1
ATOM 1126 O O . GLN A 1 154 ? -3.974 12.415 -44.324 1.00 42.66 154 GLN A O 1
ATOM 1131 N N . LEU A 1 155 ? -1.798 12.861 -44.052 1.00 45.91 155 LEU A N 1
ATOM 1132 C CA . LEU A 1 155 ? -1.858 14.222 -44.602 1.00 45.91 155 LEU A CA 1
ATOM 1133 C C . LEU A 1 155 ? -1.709 14.249 -46.139 1.00 45.91 155 LEU A C 1
ATOM 1135 O O . LEU A 1 155 ? -2.263 15.133 -46.790 1.00 45.91 155 LEU A O 1
ATOM 1139 N N . ASN A 1 156 ? -1.053 13.249 -46.739 1.00 48.66 156 ASN A N 1
ATOM 1140 C CA . ASN A 1 156 ? -0.880 13.110 -48.196 1.00 48.66 156 ASN A CA 1
ATOM 1141 C C . ASN A 1 156 ? -2.145 12.613 -48.936 1.00 48.66 156 ASN A C 1
ATOM 1143 O O . ASN A 1 156 ? -2.219 12.666 -50.160 1.00 48.66 156 ASN A O 1
ATOM 1147 N N . SER A 1 157 ? -3.213 12.189 -48.253 1.00 48.25 157 SER A N 1
ATOM 1148 C CA . SER A 1 157 ? -4.465 11.877 -48.968 1.00 48.25 157 SER A CA 1
ATOM 1149 C C . SER A 1 157 ? -5.178 13.122 -49.521 1.00 48.25 157 SER A C 1
ATOM 1151 O O . SER A 1 157 ? -6.125 12.977 -50.290 1.00 48.25 157 SER A O 1
ATOM 1153 N N . ASN A 1 158 ? -4.714 14.331 -49.174 1.00 46.59 158 ASN A N 1
ATOM 1154 C CA . ASN A 1 158 ? -5.259 15.608 -49.641 1.00 46.59 158 ASN A CA 1
ATOM 1155 C C . ASN A 1 158 ? -4.263 16.414 -50.503 1.00 46.59 158 ASN A C 1
ATOM 1157 O O . ASN A 1 158 ? -4.175 17.631 -50.382 1.00 46.59 158 ASN A O 1
ATOM 1161 N N . GLY A 1 159 ? -3.534 15.753 -51.407 1.00 48.44 159 GLY A N 1
ATOM 1162 C CA . GLY A 1 159 ? -3.026 16.396 -52.628 1.00 48.44 159 GLY A CA 1
ATOM 1163 C C . GLY A 1 159 ? -2.020 17.545 -52.467 1.00 48.44 159 GLY A C 1
ATOM 1164 O O . GLY A 1 159 ? -2.022 18.449 -53.300 1.00 48.44 159 GLY A O 1
ATOM 1165 N N . SER A 1 160 ? -1.155 17.527 -51.452 1.00 44.59 160 SER A N 1
ATOM 1166 C CA . SER A 1 160 ? -0.065 18.502 -51.312 1.00 44.59 160 SER A CA 1
ATOM 1167 C C . SER A 1 160 ? 1.302 17.827 -51.431 1.00 44.59 160 SER A C 1
ATOM 1169 O O . SER A 1 160 ? 1.577 16.843 -50.748 1.00 44.59 160 SER A O 1
ATOM 1171 N N . GLU A 1 161 ? 2.129 18.372 -52.320 1.00 43.00 161 GLU A N 1
ATOM 1172 C CA . GLU A 1 161 ? 3.479 17.946 -52.699 1.00 43.00 161 GLU A CA 1
ATOM 1173 C C . GLU A 1 161 ? 4.348 17.508 -51.505 1.00 43.00 161 GLU A C 1
ATOM 1175 O O . GLU A 1 161 ? 4.419 18.179 -50.476 1.00 43.00 161 GLU A O 1
ATOM 1180 N N . SER A 1 162 ? 5.022 16.363 -51.646 1.00 44.34 162 SER A N 1
ATOM 1181 C CA . SER A 1 162 ? 5.966 15.851 -50.649 1.00 44.34 162 SER A CA 1
ATOM 1182 C C . SER A 1 162 ? 7.284 16.623 -50.728 1.00 44.34 162 SER A C 1
ATOM 1184 O O . SER A 1 162 ? 7.972 16.547 -51.743 1.00 44.34 162 SER A O 1
ATOM 1186 N N . TYR A 1 163 ? 7.656 17.327 -49.658 1.00 42.19 163 TYR A N 1
ATOM 1187 C CA . TYR A 1 163 ? 9.002 17.879 -49.489 1.00 42.19 163 TYR A CA 1
ATOM 1188 C C . TYR A 1 163 ? 9.808 16.944 -48.586 1.00 42.19 163 TYR A C 1
ATOM 1190 O O . TYR A 1 163 ? 9.482 16.757 -47.415 1.00 42.19 163 TYR A O 1
ATOM 1198 N N . SER A 1 164 ? 10.844 16.326 -49.150 1.00 41.94 164 SER A N 1
ATOM 1199 C CA . SER A 1 164 ? 11.851 15.573 -48.403 1.00 41.94 164 SER A CA 1
ATOM 1200 C C . SER A 1 164 ? 12.998 16.521 -48.074 1.00 41.94 164 SER A C 1
ATOM 1202 O O . SER A 1 164 ? 13.640 17.028 -48.988 1.00 41.94 164 SER A O 1
ATOM 1204 N N . TYR A 1 165 ? 13.243 16.777 -46.790 1.00 39.22 165 TYR A N 1
ATOM 1205 C CA . TYR A 1 165 ? 14.454 17.470 -46.356 1.00 39.22 165 TYR A CA 1
ATOM 1206 C C . TYR A 1 165 ? 15.542 16.428 -46.096 1.00 39.22 165 TYR A C 1
ATOM 1208 O O . TYR A 1 165 ? 15.335 15.509 -45.302 1.00 39.22 165 TYR A O 1
ATOM 1216 N N . ASP A 1 166 ? 16.676 16.555 -46.785 1.00 43.56 166 ASP A N 1
ATOM 1217 C CA . ASP A 1 166 ? 17.881 15.788 -46.477 1.00 43.56 166 ASP A CA 1
ATOM 1218 C C . ASP A 1 166 ? 18.501 16.356 -45.192 1.00 43.56 166 ASP A C 1
ATOM 1220 O O . ASP A 1 166 ? 18.736 17.561 -45.068 1.00 43.56 166 ASP A O 1
ATOM 1224 N N . ALA A 1 167 ? 18.747 15.495 -44.206 1.00 43.62 167 ALA A N 1
ATOM 1225 C CA . ALA A 1 167 ? 19.280 15.895 -42.908 1.00 43.62 167 ALA A CA 1
ATOM 1226 C C . ALA A 1 167 ? 20.701 16.488 -43.000 1.00 43.62 167 ALA A C 1
ATOM 1228 O O . ALA A 1 167 ? 21.160 17.106 -42.037 1.00 43.62 167 ALA A O 1
ATOM 1229 N N . SER A 1 168 ? 21.393 16.358 -44.140 1.00 42.72 168 SER A N 1
ATOM 1230 C CA . SER A 1 168 ? 22.679 17.027 -44.368 1.00 42.72 168 SER A CA 1
ATOM 1231 C C . SER A 1 168 ? 22.580 18.538 -44.615 1.00 42.72 168 SER A C 1
ATOM 1233 O O . SER A 1 168 ? 23.605 19.210 -44.561 1.00 42.72 168 SER A O 1
ATOM 1235 N N . GLU A 1 169 ? 21.389 19.091 -44.866 1.00 43.22 169 GLU A N 1
ATOM 1236 C CA . GLU A 1 169 ? 21.208 20.525 -45.173 1.00 43.22 169 GLU A CA 1
ATOM 1237 C C . GLU A 1 169 ? 20.781 21.376 -43.963 1.00 43.22 169 GLU A C 1
ATOM 1239 O O . GLU A 1 169 ? 20.655 22.594 -44.063 1.00 43.22 169 GLU A O 1
ATOM 1244 N N . ILE A 1 170 ? 20.585 20.768 -42.789 1.00 44.03 170 ILE A N 1
ATOM 1245 C CA . ILE A 1 170 ? 20.107 21.482 -41.588 1.00 44.03 170 ILE A CA 1
ATOM 1246 C C . ILE A 1 170 ? 21.251 22.207 -40.844 1.00 44.03 170 ILE A C 1
ATOM 1248 O O . ILE A 1 170 ? 21.000 23.085 -40.018 1.00 44.03 170 ILE A O 1
ATOM 1252 N N . PHE A 1 171 ? 22.513 21.916 -41.180 1.00 43.50 171 PHE A N 1
ATOM 1253 C CA . PHE A 1 171 ? 23.694 22.555 -40.587 1.00 43.50 171 PHE A CA 1
ATOM 1254 C C . PHE A 1 171 ? 24.512 23.361 -41.605 1.00 43.50 171 PHE A C 1
ATOM 1256 O O . PHE A 1 171 ? 25.723 23.187 -41.695 1.00 43.50 171 PHE A O 1
ATOM 1263 N N . ASP A 1 172 ? 23.887 24.283 -42.336 1.00 39.81 172 ASP A N 1
ATOM 1264 C CA . ASP A 1 172 ? 24.617 25.475 -42.776 1.00 39.81 172 ASP A CA 1
ATOM 1265 C C . ASP A 1 172 ? 23.952 26.712 -42.178 1.00 39.81 172 ASP A C 1
ATOM 1267 O O . ASP A 1 172 ? 22.891 27.178 -42.601 1.00 39.81 172 ASP A O 1
ATOM 1271 N N . SER A 1 173 ? 24.552 27.207 -41.098 1.00 44.34 173 SER A N 1
ATOM 1272 C CA . SER A 1 173 ? 24.149 28.452 -40.466 1.00 44.34 173 SER A CA 1
ATOM 1273 C C . SER A 1 173 ? 24.575 29.623 -41.351 1.00 44.34 173 SER A C 1
ATOM 1275 O O . SER A 1 173 ? 25.552 30.308 -41.048 1.00 44.34 173 SER A O 1
ATOM 1277 N N . GLY A 1 174 ? 23.817 29.867 -42.418 1.00 44.31 174 GLY A N 1
ATOM 1278 C CA . GLY A 1 174 ? 23.834 31.132 -43.138 1.00 44.31 174 GLY A CA 1
ATOM 1279 C C . GLY A 1 174 ? 24.036 31.040 -44.644 1.00 44.31 174 GLY A C 1
ATOM 1280 O O . GLY A 1 174 ? 25.038 31.542 -45.128 1.00 44.31 174 GLY A O 1
ATOM 1281 N N . ASP A 1 175 ? 23.032 30.579 -45.391 1.00 38.94 175 ASP A N 1
ATOM 1282 C CA . ASP A 1 175 ? 22.656 31.277 -46.625 1.00 38.94 175 ASP A CA 1
ATOM 1283 C C . ASP A 1 175 ? 21.193 31.006 -47.013 1.00 38.94 175 ASP A C 1
ATOM 1285 O O . ASP A 1 175 ? 20.592 29.998 -46.644 1.00 38.94 175 ASP A O 1
ATOM 1289 N N . ALA A 1 176 ? 20.581 31.977 -47.678 1.00 38.81 176 ALA A N 1
ATOM 1290 C CA . ALA A 1 176 ? 19.144 32.077 -47.884 1.00 38.81 176 ALA A CA 1
ATOM 1291 C C . ALA A 1 176 ? 18.574 31.038 -48.872 1.00 38.81 176 ALA A C 1
ATOM 1293 O O . ALA A 1 176 ? 19.089 30.865 -49.970 1.00 38.81 176 ALA A O 1
ATOM 1294 N N . ALA A 1 177 ? 17.437 30.441 -48.492 1.00 44.06 177 ALA A N 1
ATOM 1295 C CA . ALA A 1 177 ? 16.384 29.863 -49.340 1.00 44.06 177 ALA A CA 1
ATOM 1296 C C . ALA A 1 177 ? 16.776 29.497 -50.790 1.00 44.06 177 ALA A C 1
ATOM 1298 O O . ALA A 1 177 ? 16.499 30.252 -51.727 1.00 44.06 177 ALA A O 1
ATOM 1299 N N . SER A 1 178 ? 17.318 28.298 -51.003 1.00 37.56 178 SER A N 1
ATOM 1300 C CA . SER A 1 178 ? 17.313 27.669 -52.325 1.00 37.56 178 SER A CA 1
ATOM 1301 C C . SER A 1 178 ? 16.008 26.884 -52.508 1.00 37.56 178 SER A C 1
ATOM 1303 O O . SER A 1 178 ? 15.596 26.069 -51.686 1.00 37.56 178 SER A O 1
ATOM 1305 N N . THR A 1 179 ? 15.292 27.197 -53.584 1.00 37.00 179 THR A N 1
ATOM 1306 C CA . THR A 1 179 ? 14.054 26.515 -53.975 1.00 37.00 179 THR A CA 1
ATOM 1307 C C . THR A 1 179 ? 14.386 25.127 -54.539 1.00 37.00 179 THR A C 1
ATOM 1309 O O . THR A 1 179 ? 15.293 25.021 -55.368 1.00 37.00 179 THR A O 1
ATOM 1312 N N . PRO A 1 180 ? 13.687 24.048 -54.140 1.00 37.38 180 PRO A N 1
ATOM 1313 C CA . PRO A 1 180 ? 13.956 22.723 -54.687 1.00 37.38 180 PRO A CA 1
ATOM 1314 C C . PRO A 1 180 ? 13.430 22.615 -56.124 1.00 37.38 180 PRO A C 1
ATOM 1316 O O . PRO A 1 180 ? 12.303 23.005 -56.434 1.00 37.38 180 PRO A O 1
ATOM 1319 N N . THR A 1 181 ? 14.264 22.084 -57.019 1.00 37.47 181 THR A N 1
ATOM 1320 C CA . THR A 1 181 ? 13.910 21.822 -58.421 1.00 37.47 181 THR A CA 1
ATOM 1321 C C . THR A 1 181 ? 13.349 20.407 -58.554 1.00 37.47 181 THR A C 1
ATOM 1323 O O . THR A 1 181 ? 13.959 19.441 -58.101 1.00 37.47 181 THR A O 1
ATOM 1326 N N . SER A 1 182 ? 12.168 20.265 -59.161 1.00 36.78 182 SER A N 1
ATOM 1327 C CA . SER A 1 182 ? 11.567 18.960 -59.441 1.00 36.78 182 SER A CA 1
ATOM 1328 C C . SER A 1 182 ? 12.113 18.390 -60.754 1.00 36.78 182 SER A C 1
ATOM 1330 O O . SER A 1 182 ? 12.153 19.075 -61.777 1.00 36.78 182 SER A O 1
ATOM 1332 N N . SER A 1 183 ? 12.518 17.117 -60.758 1.00 35.38 183 SER A N 1
ATOM 1333 C CA . SER A 1 183 ? 12.689 16.353 -61.998 1.00 35.38 183 SER A CA 1
ATOM 1334 C C . SER A 1 183 ? 11.798 15.112 -61.952 1.00 35.38 183 SER A C 1
ATOM 1336 O O . SER A 1 183 ? 11.905 14.272 -61.062 1.00 35.38 183 SER A O 1
ATOM 1338 N N . ILE A 1 184 ? 10.851 15.042 -62.891 1.00 36.06 184 ILE A N 1
ATOM 1339 C CA . ILE A 1 184 ? 9.954 13.901 -63.093 1.00 36.06 184 ILE A CA 1
ATOM 1340 C C . ILE A 1 184 ? 10.654 12.950 -64.060 1.00 36.06 184 ILE A C 1
ATOM 1342 O O . ILE A 1 184 ? 10.845 13.284 -65.228 1.00 36.06 184 ILE A O 1
ATOM 1346 N N . ASN A 1 185 ? 11.015 11.756 -63.592 1.00 35.84 185 ASN A N 1
ATOM 1347 C CA . ASN A 1 185 ? 11.476 10.681 -64.466 1.00 35.84 185 ASN A CA 1
ATOM 1348 C C . ASN A 1 185 ? 10.247 9.934 -65.009 1.00 35.84 185 ASN A C 1
ATOM 1350 O O . ASN A 1 185 ? 9.751 8.983 -64.405 1.00 35.84 185 ASN A O 1
ATOM 1354 N N . GLY A 1 186 ? 9.702 10.431 -66.120 1.00 32.12 186 GLY A N 1
ATOM 1355 C CA . GLY A 1 186 ? 8.658 9.757 -66.886 1.00 32.12 186 GLY A CA 1
ATOM 1356 C C . GLY A 1 186 ? 9.284 8.709 -67.798 1.00 32.12 186 GLY A C 1
ATOM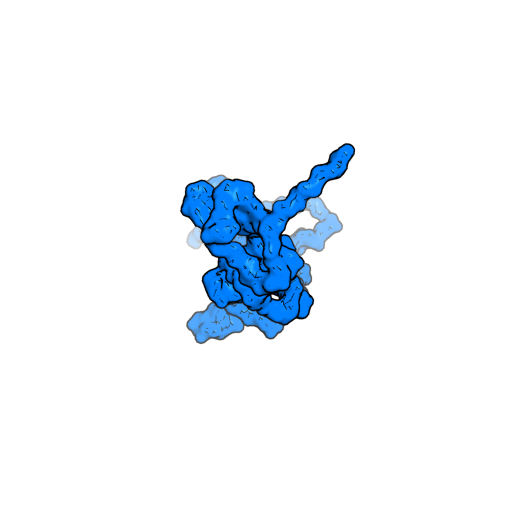 1357 O O . GLY A 1 186 ? 9.891 9.057 -68.807 1.00 32.12 186 GLY A O 1
ATOM 1358 N N . GLY A 1 187 ? 9.149 7.436 -67.432 1.00 39.69 187 GLY A N 1
ATOM 1359 C CA . GLY A 1 187 ? 9.456 6.324 -68.324 1.00 39.69 187 GLY A CA 1
ATOM 1360 C C . GLY A 1 187 ? 8.439 6.222 -69.463 1.00 39.69 187 GLY A C 1
ATOM 1361 O O . GLY A 1 187 ? 7.238 6.400 -69.251 1.00 39.69 187 GLY A O 1
ATOM 1362 N N . THR A 1 188 ? 8.939 5.893 -70.651 1.00 41.12 188 THR A N 1
ATOM 1363 C CA . THR A 1 188 ? 8.192 5.237 -71.735 1.00 41.12 188 THR A CA 1
ATOM 1364 C C . THR A 1 188 ? 8.887 3.936 -72.072 1.00 41.12 188 THR A C 1
ATOM 1366 O O . THR A 1 188 ? 10.130 4.001 -72.222 1.00 41.12 188 THR A O 1
#

Nearest PDB structures (foldseek):
  7chu-assembly1_B  TM=5.564E-01  e=6.004E-01  Geobacillus virus E2
  7rej-assembly2_B  TM=3.253E-01  e=6.000E-02  Kuttervirus CBA120
  6w9s-assembly1_A  TM=3.800E-01  e=3.651E+00  Escherichia albertii TW07627
  6x3m-assembly1_B  TM=2.151E-01  e=2.513E+00  Streptococcus pyogenes phage H4489A